Protein AF-A0A7S3P4U4-F1 (afdb_monomer_lite)

Structure (mmCIF, N/CA/C/O backbone):
data_AF-A0A7S3P4U4-F1
#
_entry.id   AF-A0A7S3P4U4-F1
#
loop_
_atom_site.group_PDB
_atom_site.id
_atom_site.type_symbol
_atom_site.label_atom_id
_atom_site.label_alt_id
_atom_site.label_comp_id
_atom_site.label_asym_id
_atom_site.label_entity_id
_atom_site.label_seq_id
_atom_site.pdbx_PDB_ins_code
_atom_site.Cartn_x
_atom_site.Cartn_y
_atom_site.Cartn_z
_atom_site.occupancy
_atom_site.B_iso_or_equiv
_atom_site.auth_seq_id
_atom_site.auth_comp_id
_atom_site.auth_asym_id
_atom_site.auth_atom_id
_atom_site.pdbx_PDB_model_num
ATOM 1 N N . MET A 1 1 ? 52.798 -29.377 -30.767 1.00 37.00 1 MET A N 1
ATOM 2 C CA . MET A 1 1 ? 53.433 -28.798 -29.563 1.00 37.00 1 MET A CA 1
ATOM 3 C C . MET A 1 1 ? 52.307 -28.707 -28.533 1.00 37.00 1 MET A C 1
ATOM 5 O O . MET A 1 1 ? 51.410 -27.923 -28.790 1.00 37.00 1 MET A O 1
ATOM 9 N N . ILE A 1 2 ? 52.102 -29.616 -27.561 1.00 28.80 2 ILE A N 1
ATOM 10 C CA . ILE A 1 2 ? 53.023 -30.347 -26.640 1.00 28.80 2 ILE A CA 1
ATOM 11 C C . ILE A 1 2 ? 53.806 -29.337 -25.775 1.00 28.80 2 ILE A C 1
ATOM 13 O O . ILE A 1 2 ? 54.455 -28.494 -26.388 1.00 28.80 2 ILE A O 1
ATOM 17 N N . TYR A 1 3 ? 53.823 -29.334 -24.426 1.00 31.52 3 TYR A N 1
ATOM 18 C CA . TYR A 1 3 ? 53.293 -30.227 -23.347 1.00 31.52 3 TYR A CA 1
ATOM 19 C C . TYR A 1 3 ? 52.083 -29.592 -22.596 1.00 31.52 3 TYR A C 1
ATOM 21 O O . TYR A 1 3 ? 51.844 -28.408 -22.801 1.00 31.52 3 TYR A O 1
ATOM 29 N N . SER A 1 4 ? 51.259 -30.221 -21.729 1.00 29.53 4 SER A N 1
ATOM 30 C CA . SER A 1 4 ? 51.033 -31.626 -21.286 1.00 29.53 4 SER A CA 1
ATOM 31 C C . SER A 1 4 ? 51.898 -32.289 -20.175 1.00 29.53 4 SER A C 1
ATOM 33 O O . SER A 1 4 ? 52.724 -33.129 -20.526 1.00 29.53 4 SER A O 1
ATOM 35 N N . SER A 1 5 ? 51.636 -32.005 -18.878 1.00 35.16 5 SER A N 1
ATOM 36 C CA . SER A 1 5 ? 51.832 -32.907 -17.690 1.00 35.16 5 SER A CA 1
ATOM 37 C C . SER A 1 5 ? 51.444 -32.186 -16.364 1.00 35.16 5 SER A C 1
ATOM 39 O O . SER A 1 5 ? 51.983 -31.108 -16.130 1.00 35.16 5 SER A O 1
ATOM 41 N N . ASP A 1 6 ? 50.425 -32.579 -15.574 1.00 35.75 6 ASP A N 1
ATOM 42 C CA . ASP A 1 6 ? 50.349 -33.687 -14.566 1.00 35.75 6 ASP A CA 1
ATOM 43 C C . ASP A 1 6 ? 50.975 -33.327 -13.182 1.00 35.75 6 ASP A C 1
ATOM 45 O O . ASP A 1 6 ? 51.984 -32.632 -13.165 1.00 35.75 6 ASP A O 1
ATOM 49 N N . LEU A 1 7 ? 50.526 -33.752 -11.977 1.00 32.09 7 LEU A N 1
ATOM 50 C CA . LEU A 1 7 ? 49.359 -34.518 -11.457 1.00 32.09 7 LEU A CA 1
ATOM 51 C C . LEU A 1 7 ? 49.338 -34.463 -9.887 1.00 32.09 7 LEU A C 1
ATOM 53 O O . LEU A 1 7 ? 50.387 -34.214 -9.304 1.00 32.09 7 LEU A O 1
ATOM 57 N N . LEU A 1 8 ? 48.213 -34.852 -9.234 1.00 29.05 8 LEU A N 1
ATOM 58 C CA . LEU A 1 8 ? 48.058 -35.325 -7.813 1.00 29.05 8 LEU A CA 1
ATOM 59 C C . LEU A 1 8 ? 48.324 -34.304 -6.658 1.00 29.05 8 LEU A C 1
ATOM 61 O O . LEU A 1 8 ? 49.326 -33.611 -6.674 1.00 29.05 8 LEU A O 1
ATOM 65 N N . SER A 1 9 ? 47.531 -34.164 -5.577 1.00 29.50 9 SER A N 1
ATOM 66 C CA . SER A 1 9 ? 46.801 -35.161 -4.759 1.00 29.50 9 SER A CA 1
ATOM 67 C C . SER A 1 9 ? 45.757 -34.549 -3.773 1.00 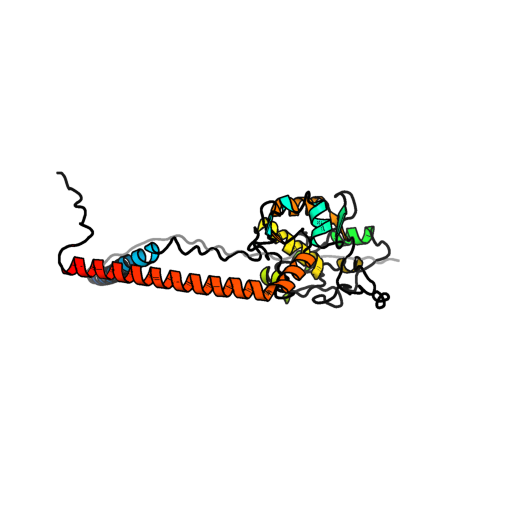29.50 9 SER A C 1
ATOM 69 O O . SER A 1 9 ? 45.855 -33.395 -3.367 1.00 29.50 9 SER A O 1
ATOM 71 N N . SER A 1 10 ? 44.782 -35.367 -3.346 1.00 29.12 10 SER A N 1
ATOM 72 C CA . SER A 1 10 ? 43.762 -35.146 -2.277 1.00 29.12 10 SER A CA 1
ATOM 73 C C . SER A 1 10 ? 44.174 -35.864 -0.955 1.00 29.12 10 SER A C 1
ATOM 75 O O . SER A 1 10 ? 45.229 -36.503 -0.990 1.00 29.12 10 SER A O 1
ATOM 77 N N . PRO A 1 11 ? 43.390 -35.938 0.166 1.00 42.03 11 PRO A N 1
ATOM 78 C CA . PRO A 1 11 ? 42.117 -35.301 0.595 1.00 42.03 11 PRO A CA 1
ATOM 79 C C . PRO A 1 11 ? 42.214 -34.713 2.068 1.00 42.03 11 PRO A C 1
ATOM 81 O O . PRO A 1 11 ? 43.335 -34.507 2.530 1.00 42.03 11 PRO A O 1
ATOM 84 N N . PRO A 1 12 ? 41.126 -34.408 2.835 1.00 45.97 12 PRO A N 1
ATOM 85 C CA . PRO A 1 12 ? 41.201 -33.678 4.123 1.00 45.97 12 PRO A CA 1
ATOM 86 C C . PRO A 1 12 ? 41.113 -34.569 5.391 1.00 45.97 12 PRO A C 1
ATOM 88 O O . PRO A 1 12 ? 40.804 -35.757 5.285 1.00 45.97 12 PRO A O 1
ATOM 91 N N . PRO A 1 13 ? 41.281 -34.002 6.608 1.00 33.59 13 PRO A N 1
ATOM 92 C CA . PRO A 1 13 ? 40.867 -34.619 7.869 1.00 33.59 13 PRO A CA 1
ATOM 93 C C . PRO A 1 13 ? 39.501 -34.107 8.374 1.00 33.59 13 PRO A C 1
ATOM 95 O O . PRO A 1 13 ? 39.093 -32.976 8.118 1.00 33.59 13 PRO A O 1
ATOM 98 N N . SER A 1 14 ? 38.812 -34.957 9.132 1.00 29.06 14 SER A N 1
ATOM 99 C CA . SER A 1 14 ? 37.479 -34.744 9.712 1.00 29.06 14 SER A CA 1
ATOM 100 C C . SER A 1 14 ? 37.507 -34.727 11.252 1.00 29.06 14 SER A C 1
ATOM 102 O O . SER A 1 14 ? 38.535 -35.031 11.856 1.00 29.06 14 SER A O 1
ATOM 104 N N . SER A 1 15 ? 36.326 -34.538 11.865 1.00 29.67 15 SER A N 1
ATOM 105 C CA . SER A 1 15 ? 36.009 -34.794 13.292 1.00 29.67 15 SER A CA 1
ATOM 106 C C . SER A 1 15 ? 36.406 -33.659 14.268 1.00 29.67 15 SER A C 1
ATOM 108 O O . SER A 1 15 ? 37.380 -32.957 14.041 1.00 29.67 15 SER A O 1
ATOM 110 N N . PHE A 1 16 ? 35.679 -33.379 15.362 1.00 30.38 16 PHE A N 1
ATOM 111 C CA . PHE A 1 16 ? 34.801 -34.247 16.165 1.00 30.38 16 PHE A CA 1
ATOM 112 C C . PHE A 1 16 ? 33.510 -33.575 16.682 1.00 30.38 16 PHE A C 1
ATOM 114 O O . PHE A 1 16 ? 33.514 -32.418 17.092 1.00 30.38 16 PHE A O 1
ATOM 121 N N . TYR A 1 17 ? 32.440 -34.374 16.787 1.00 29.44 17 TYR A N 1
ATOM 122 C CA . TYR A 1 17 ? 31.326 -34.153 17.722 1.00 29.44 17 TYR A CA 1
ATOM 123 C C . TYR A 1 17 ? 31.753 -34.505 19.158 1.00 29.44 17 TYR A C 1
ATOM 125 O O . TYR A 1 17 ? 32.491 -35.470 19.355 1.00 29.44 17 TYR A O 1
ATOM 133 N N . ALA A 1 18 ? 31.193 -33.822 20.162 1.00 27.89 18 ALA A N 1
ATOM 134 C CA . ALA A 1 18 ? 31.292 -34.222 21.568 1.00 27.89 18 ALA A CA 1
ATOM 135 C C . ALA A 1 18 ? 29.906 -34.234 22.239 1.00 27.89 18 ALA A C 1
ATOM 137 O O . ALA A 1 18 ? 29.423 -33.222 22.739 1.00 27.89 18 ALA A O 1
ATOM 138 N N . ILE A 1 19 ? 29.273 -35.410 22.258 1.00 26.09 19 ILE A N 1
ATOM 139 C CA . ILE A 1 19 ? 28.131 -35.715 23.130 1.00 26.09 19 ILE A CA 1
ATOM 140 C C . ILE A 1 19 ? 28.701 -36.297 24.426 1.00 26.09 19 ILE A C 1
ATOM 142 O O . ILE A 1 19 ? 29.445 -37.274 24.373 1.00 26.09 19 ILE A O 1
ATOM 146 N N . VAL A 1 20 ? 28.328 -35.746 25.584 1.00 28.75 20 VAL A N 1
ATOM 147 C CA . VAL A 1 20 ? 28.663 -36.334 26.892 1.00 28.75 20 VAL A CA 1
ATOM 148 C C . VAL A 1 20 ? 27.384 -36.787 27.587 1.00 28.75 20 VAL A C 1
ATOM 150 O O . VAL A 1 20 ? 26.663 -35.995 28.186 1.00 28.75 20 VAL A O 1
ATOM 153 N N . ILE A 1 21 ? 27.127 -38.092 27.516 1.00 27.36 21 ILE A N 1
ATOM 154 C CA . ILE A 1 21 ? 26.203 -38.804 28.402 1.00 27.36 21 ILE A CA 1
ATOM 155 C C . ILE A 1 21 ? 27.066 -39.516 29.445 1.00 27.36 21 ILE A C 1
ATOM 157 O O . ILE A 1 21 ? 28.002 -40.224 29.078 1.00 27.36 21 ILE A O 1
ATOM 161 N N . ALA A 1 22 ? 26.749 -39.358 30.731 1.00 26.53 22 ALA A N 1
ATOM 162 C CA . ALA A 1 22 ? 27.439 -40.061 31.809 1.00 26.53 22 ALA A CA 1
ATOM 163 C C . ALA A 1 22 ? 26.445 -40.633 32.831 1.00 26.53 22 ALA A C 1
ATOM 165 O O . ALA A 1 22 ? 25.721 -39.903 33.504 1.00 26.53 22 ALA A O 1
ATOM 166 N N . THR A 1 23 ? 26.455 -41.957 32.958 1.00 27.06 23 THR A N 1
ATOM 167 C CA . THR A 1 23 ? 25.836 -42.759 34.026 1.00 27.06 23 THR A CA 1
ATOM 168 C C . THR A 1 23 ? 26.781 -43.949 34.321 1.00 27.06 23 THR A C 1
ATOM 170 O O . THR A 1 23 ? 27.790 -44.106 33.633 1.00 27.06 23 THR A O 1
ATOM 173 N N . PRO A 1 24 ? 26.567 -44.747 35.379 1.00 40.94 24 PRO A N 1
ATOM 174 C CA . PRO A 1 24 ? 26.961 -44.403 36.743 1.00 40.94 24 PRO A CA 1
ATOM 175 C C . PRO A 1 24 ? 27.929 -45.447 37.346 1.00 40.94 24 PRO A C 1
ATOM 177 O O . PRO A 1 24 ? 28.098 -46.534 36.801 1.00 40.94 24 PRO A O 1
ATOM 180 N N . HIS A 1 25 ? 28.499 -45.189 38.531 1.00 29.12 25 HIS A N 1
ATOM 181 C CA . HIS A 1 25 ? 29.095 -46.269 39.333 1.00 29.12 25 HIS A CA 1
ATOM 182 C C . HIS A 1 25 ? 28.943 -46.069 40.846 1.00 29.12 25 HIS A C 1
ATOM 184 O O . HIS A 1 25 ? 28.922 -44.950 41.354 1.00 29.12 25 HIS A O 1
ATOM 190 N N . THR A 1 26 ? 28.805 -47.183 41.563 1.00 31.45 26 THR A N 1
ATOM 191 C CA . THR A 1 26 ? 28.438 -47.277 42.984 1.00 31.45 26 THR A CA 1
ATOM 192 C C . THR A 1 26 ? 29.603 -47.769 43.856 1.00 31.45 26 THR A C 1
ATOM 194 O O . THR A 1 26 ? 30.329 -48.663 43.433 1.00 31.45 26 THR A O 1
ATOM 197 N N . GLN A 1 27 ? 29.747 -47.252 45.092 1.00 29.97 2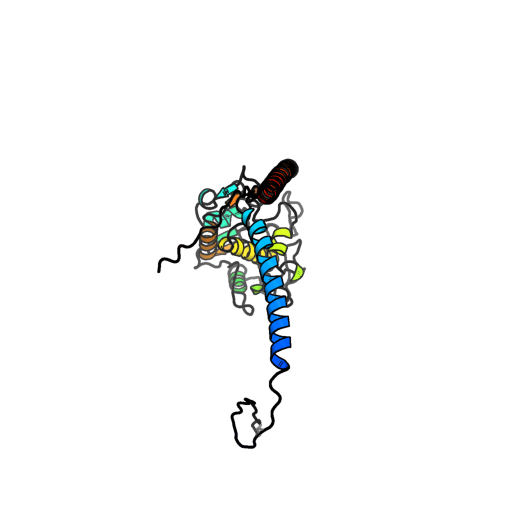7 GLN A N 1
ATOM 198 C CA . GLN A 1 27 ? 29.509 -47.993 46.361 1.00 29.97 27 GLN A CA 1
ATOM 199 C C . GLN A 1 27 ? 30.126 -47.358 47.642 1.00 29.97 27 GLN A C 1
ATOM 201 O O . GLN A 1 27 ? 31.215 -46.806 47.617 1.00 29.97 27 GLN A O 1
ATOM 206 N N . HIS A 1 28 ? 29.402 -47.544 48.765 1.00 31.52 28 HIS A N 1
ATOM 207 C CA . HIS A 1 28 ? 29.801 -47.602 50.199 1.00 31.52 28 HIS A CA 1
ATOM 208 C C . HIS A 1 28 ? 30.758 -46.544 50.815 1.00 31.52 28 HIS A C 1
ATOM 210 O O . HIS A 1 28 ? 31.929 -46.461 50.479 1.00 31.52 28 HIS A O 1
ATOM 216 N N . ASN A 1 29 ? 30.362 -45.817 51.878 1.00 29.83 29 ASN A N 1
ATOM 217 C CA . ASN A 1 29 ? 30.145 -46.383 53.229 1.00 29.83 29 ASN A CA 1
ATOM 218 C C . ASN A 1 29 ? 29.251 -45.522 54.176 1.00 29.83 29 ASN A C 1
ATOM 220 O O . ASN A 1 29 ? 28.928 -44.379 53.876 1.00 29.83 29 ASN A O 1
ATOM 224 N N . LYS A 1 30 ? 28.825 -46.103 55.316 1.00 29.66 30 LYS A N 1
ATOM 225 C CA . LYS A 1 30 ? 27.856 -45.556 56.314 1.00 29.66 30 LYS A CA 1
ATOM 226 C C . LYS A 1 30 ? 28.534 -44.715 57.454 1.00 29.66 30 LYS A C 1
ATOM 228 O O . LYS A 1 30 ? 29.739 -44.505 57.388 1.00 29.66 30 LYS A O 1
ATOM 233 N N . PRO A 1 31 ? 27.853 -44.337 58.568 1.00 44.12 31 PRO A N 1
ATOM 234 C CA . PRO A 1 31 ? 26.918 -43.204 58.712 1.00 44.12 31 PRO A CA 1
ATOM 235 C C . PRO A 1 31 ? 27.264 -42.271 59.913 1.00 44.12 31 PRO A C 1
ATOM 237 O O . PRO A 1 31 ? 28.054 -42.648 60.778 1.00 44.12 31 PRO A O 1
ATOM 240 N N . LYS A 1 32 ? 26.592 -41.114 60.069 1.00 32.56 32 LYS A N 1
ATOM 241 C CA . LYS A 1 32 ? 26.400 -40.444 61.384 1.00 32.56 32 LYS A CA 1
ATOM 242 C C . LYS A 1 32 ? 25.246 -39.426 61.371 1.00 32.56 32 LYS A C 1
ATOM 244 O O . LYS A 1 32 ? 24.940 -38.847 60.336 1.00 32.56 32 LYS A O 1
ATOM 249 N N . LEU A 1 33 ? 24.581 -39.274 62.522 1.00 41.19 33 LEU A N 1
ATOM 250 C CA . LEU A 1 33 ? 23.352 -38.489 62.727 1.00 41.19 33 LEU A CA 1
ATOM 251 C C . LEU A 1 33 ? 23.578 -36.970 62.631 1.00 41.19 33 LEU A C 1
ATOM 253 O O . LEU A 1 33 ? 24.509 -36.465 63.252 1.00 41.19 33 LEU A O 1
ATOM 257 N N . ALA A 1 34 ? 22.639 -36.252 61.997 1.00 34.59 34 ALA A N 1
ATOM 258 C CA . ALA A 1 34 ? 22.404 -34.812 62.205 1.00 34.59 34 ALA A CA 1
ATOM 259 C C . ALA A 1 34 ? 20.982 -34.356 61.776 1.00 34.59 34 ALA A C 1
ATOM 261 O O . ALA A 1 34 ? 20.800 -33.290 61.190 1.00 34.59 34 ALA A O 1
ATOM 262 N N . SER A 1 35 ? 19.944 -35.155 62.043 1.00 50.31 35 SER A N 1
ATOM 263 C CA . SER A 1 35 ? 18.549 -34.777 61.771 1.00 50.31 35 SER A CA 1
ATOM 264 C C . SER A 1 35 ? 17.952 -33.977 62.938 1.00 50.31 35 SER A C 1
ATOM 266 O O . SER A 1 35 ? 17.602 -34.580 63.947 1.00 50.31 35 SER A O 1
ATOM 268 N N . SER A 1 36 ? 17.845 -32.647 62.796 1.00 46.50 36 SER A N 1
ATOM 269 C CA . SER A 1 36 ? 16.870 -31.800 63.530 1.00 46.50 36 SER A CA 1
ATOM 270 C C . SER A 1 36 ? 16.854 -30.327 63.086 1.00 46.50 36 SER A C 1
ATOM 272 O O . SER A 1 36 ? 15.816 -29.683 63.175 1.00 46.50 36 SER A O 1
ATOM 274 N N . LEU A 1 37 ? 17.962 -29.779 62.568 1.00 43.31 37 LEU A N 1
ATOM 275 C CA . LEU A 1 37 ? 18.042 -28.346 62.217 1.00 43.31 37 LEU A CA 1
ATOM 276 C C . LEU A 1 37 ? 17.430 -27.979 60.852 1.00 43.31 37 LEU A C 1
ATOM 278 O O . LEU A 1 37 ? 17.035 -26.838 60.650 1.00 43.31 37 LEU A O 1
ATOM 282 N N . CYS A 1 38 ? 17.285 -28.935 59.930 1.00 41.44 38 CYS A N 1
ATOM 283 C CA . CYS A 1 38 ? 16.792 -28.657 58.574 1.00 41.44 38 CYS A CA 1
ATOM 284 C C . CYS A 1 38 ? 15.263 -28.429 58.497 1.00 41.44 38 CYS A C 1
ATOM 286 O O . CYS A 1 38 ? 14.769 -27.845 57.537 1.00 41.44 38 CYS A O 1
ATOM 288 N N . LEU A 1 39 ? 14.498 -28.862 59.509 1.00 42.28 39 LEU A N 1
ATOM 289 C CA . LEU A 1 39 ? 13.031 -28.757 59.502 1.00 42.28 39 LEU A CA 1
ATOM 290 C C . LEU A 1 39 ? 12.515 -27.364 59.904 1.00 42.28 39 LEU A C 1
ATOM 292 O O . LEU A 1 39 ? 11.457 -26.960 59.429 1.00 42.28 39 LEU A O 1
ATOM 296 N N . LEU A 1 40 ? 13.249 -26.611 60.731 1.00 41.78 40 LEU A N 1
ATOM 297 C CA . LEU A 1 40 ? 12.830 -25.270 61.170 1.00 41.78 40 LEU A CA 1
ATOM 298 C C . LEU A 1 40 ? 12.963 -24.221 60.053 1.00 41.78 40 LEU A C 1
ATOM 300 O O . LEU A 1 40 ? 12.032 -23.450 59.834 1.00 41.78 40 LEU A O 1
ATOM 304 N N . GLU A 1 41 ? 14.062 -24.255 59.294 1.00 45.31 41 GLU A N 1
ATOM 305 C CA . GLU A 1 41 ? 14.278 -23.423 58.096 1.00 45.31 41 GLU A CA 1
ATOM 306 C C . GLU A 1 41 ? 13.166 -23.636 57.049 1.00 45.31 41 GLU A C 1
ATOM 308 O O . GLU A 1 41 ? 12.587 -22.682 56.522 1.00 45.31 41 GLU A O 1
ATOM 313 N N . PHE A 1 42 ? 12.802 -24.901 56.798 1.00 46.06 42 PHE A N 1
ATOM 314 C CA . PHE A 1 42 ? 11.769 -25.260 55.823 1.00 46.06 42 PHE A CA 1
ATOM 315 C C . PHE A 1 42 ? 10.379 -24.745 56.232 1.00 46.06 42 PHE A C 1
ATOM 317 O O . PHE A 1 42 ? 9.641 -24.215 55.401 1.00 46.06 42 PHE A O 1
ATOM 324 N N . TRP A 1 43 ? 10.036 -24.836 57.523 1.00 40.16 43 TRP A N 1
ATOM 325 C CA . TRP A 1 43 ? 8.776 -24.306 58.055 1.00 40.16 43 TRP A CA 1
ATOM 326 C C . TRP A 1 43 ? 8.723 -22.775 58.055 1.00 40.16 43 TRP A C 1
ATOM 328 O O . TRP A 1 43 ? 7.670 -22.215 57.751 1.00 40.16 43 TRP A O 1
ATOM 338 N N . TYR A 1 44 ? 9.832 -22.079 58.327 1.00 40.91 44 TYR A N 1
ATOM 339 C CA . TYR A 1 44 ? 9.858 -20.612 58.291 1.00 40.91 44 TYR A CA 1
ATOM 340 C C . TYR A 1 44 ? 9.714 -20.072 56.856 1.00 40.91 44 TYR A C 1
ATOM 342 O O . TYR A 1 44 ? 8.972 -19.115 56.620 1.00 40.91 44 TYR A O 1
ATOM 350 N N . SER A 1 45 ? 10.342 -20.736 55.876 1.00 45.28 45 SER A N 1
ATOM 351 C CA . SER A 1 45 ? 10.200 -20.407 54.450 1.00 45.28 45 SER A CA 1
ATOM 352 C C . SER A 1 45 ? 8.782 -20.674 53.921 1.00 45.28 45 SER A C 1
ATOM 354 O O . SER A 1 45 ? 8.202 -19.816 53.246 1.00 45.28 45 SER A O 1
ATOM 356 N N . LEU A 1 46 ? 8.176 -21.811 54.296 1.00 43.19 46 LEU A N 1
ATOM 357 C CA . LEU A 1 46 ? 6.785 -22.138 53.961 1.00 43.19 46 LEU A CA 1
ATOM 358 C C . LEU A 1 46 ? 5.781 -21.192 54.633 1.00 43.19 46 LEU A C 1
ATOM 360 O O . LEU A 1 46 ? 4.824 -20.779 53.985 1.00 43.19 46 LEU A O 1
ATOM 364 N N . TYR A 1 47 ? 5.998 -20.793 55.889 1.00 40.47 47 TYR A N 1
ATOM 365 C CA . TYR A 1 47 ? 5.131 -19.833 56.583 1.00 40.47 47 TYR A CA 1
ATOM 366 C C . TYR A 1 47 ? 5.234 -18.419 55.982 1.00 40.47 47 TYR A C 1
ATOM 368 O O . TYR A 1 47 ? 4.221 -17.733 55.842 1.00 40.47 47 TYR A O 1
ATOM 376 N N . SER A 1 48 ? 6.432 -18.004 55.553 1.00 38.19 48 SER A N 1
ATOM 377 C CA . SER A 1 48 ? 6.653 -16.746 54.824 1.00 38.19 48 SER A CA 1
ATOM 378 C C . SER A 1 48 ? 5.951 -16.738 53.456 1.00 38.19 48 SER A C 1
ATOM 380 O O . SER A 1 48 ? 5.210 -15.801 53.139 1.00 38.19 48 SER A O 1
ATOM 382 N N . HIS A 1 49 ? 6.084 -17.820 52.680 1.00 41.12 49 HIS A N 1
ATOM 383 C CA . HIS A 1 49 ? 5.351 -17.988 51.421 1.00 41.12 49 HIS A CA 1
ATOM 384 C C . HIS A 1 49 ? 3.836 -18.041 51.645 1.00 41.12 49 HIS A C 1
ATOM 386 O O . HIS A 1 49 ? 3.098 -17.342 50.957 1.00 41.12 49 HIS A O 1
ATOM 392 N N . TYR A 1 50 ? 3.358 -18.790 52.643 1.00 36.31 50 TYR A N 1
ATOM 393 C CA . TYR A 1 50 ? 1.935 -18.876 52.975 1.00 36.31 50 TYR A CA 1
ATOM 394 C C . TYR A 1 50 ? 1.357 -17.505 53.344 1.00 36.31 50 TYR A C 1
ATOM 396 O O . TYR A 1 50 ? 0.330 -17.105 52.801 1.00 36.31 50 TYR A O 1
ATOM 404 N N . ARG A 1 51 ? 2.046 -16.727 54.189 1.00 35.47 51 ARG A N 1
ATOM 405 C CA . ARG A 1 51 ? 1.606 -15.377 54.575 1.00 35.47 51 ARG A CA 1
ATOM 406 C C . ARG A 1 51 ? 1.570 -14.407 53.388 1.00 35.47 51 ARG A C 1
ATOM 408 O O . ARG A 1 51 ? 0.669 -13.578 53.338 1.00 35.47 51 ARG A O 1
ATOM 415 N N . THR A 1 52 ? 2.496 -14.542 52.438 1.00 35.66 52 THR A N 1
ATOM 416 C CA . THR A 1 52 ? 2.570 -13.712 51.219 1.00 35.66 52 THR A CA 1
ATOM 417 C C . THR A 1 52 ? 1.498 -14.103 50.191 1.00 35.66 52 THR A C 1
ATOM 419 O O . THR A 1 52 ? 0.840 -13.243 49.611 1.00 35.66 52 THR A O 1
ATOM 422 N N . VAL A 1 53 ? 1.243 -15.402 50.011 1.00 38.09 53 VAL A N 1
ATOM 423 C CA . VAL A 1 53 ? 0.191 -15.923 49.118 1.00 38.09 53 VAL A CA 1
ATOM 424 C C . VAL A 1 53 ? -1.213 -15.628 49.664 1.00 38.09 53 VAL A C 1
ATOM 426 O O . VAL A 1 53 ? -2.120 -15.322 48.889 1.00 38.09 53 VAL A O 1
ATOM 429 N N . VAL A 1 54 ? -1.409 -15.673 50.986 1.00 34.59 54 VAL A N 1
ATOM 430 C CA . VAL A 1 54 ? -2.705 -15.379 51.622 1.00 34.59 54 VAL A CA 1
ATOM 431 C C . VAL A 1 54 ? -3.037 -13.881 51.588 1.00 34.59 54 VAL A C 1
ATOM 433 O O . VAL A 1 54 ? -4.195 -13.543 51.351 1.00 34.59 54 VAL A O 1
ATOM 436 N N . THR A 1 55 ? -2.065 -12.969 51.723 1.00 32.97 55 THR A N 1
ATOM 437 C CA . THR A 1 55 ? -2.331 -11.530 51.520 1.00 32.97 55 THR A CA 1
ATOM 438 C C . THR A 1 55 ? -2.505 -11.157 50.045 1.00 32.97 55 THR A C 1
ATOM 440 O O . THR A 1 55 ? -3.349 -10.316 49.742 1.00 32.97 55 THR A O 1
ATOM 443 N N . MET A 1 56 ? -1.807 -11.809 49.105 1.00 33.06 56 MET A N 1
ATOM 444 C CA . MET A 1 56 ? -2.017 -11.565 47.667 1.00 33.06 56 MET A CA 1
ATOM 445 C C . MET A 1 56 ? -3.401 -12.005 47.163 1.00 33.06 56 MET A C 1
ATOM 447 O O . MET A 1 56 ? -3.962 -11.348 46.284 1.00 33.06 56 MET A O 1
ATOM 451 N N . LYS A 1 57 ? -3.991 -13.077 47.714 1.00 32.81 57 LYS A N 1
ATOM 452 C CA . LYS A 1 57 ? -5.303 -13.570 47.254 1.00 32.81 57 LYS A CA 1
ATOM 453 C C . LYS A 1 57 ? -6.497 -12.695 47.650 1.00 32.81 57 LYS A C 1
ATOM 455 O O . LYS A 1 57 ? -7.523 -12.783 46.986 1.00 32.81 57 LYS A O 1
ATOM 460 N N . VAL A 1 58 ? -6.370 -11.829 48.657 1.00 34.16 58 VAL A N 1
ATOM 461 C CA . VAL A 1 58 ? -7.431 -10.860 49.005 1.00 34.16 58 VAL A CA 1
ATOM 462 C C . VAL A 1 58 ? -7.358 -9.606 48.123 1.00 34.16 58 VAL A C 1
ATOM 464 O O . VAL A 1 58 ? -8.392 -9.056 47.757 1.00 34.16 58 VAL A O 1
ATOM 467 N N . SER A 1 59 ? -6.158 -9.193 47.702 1.00 40.00 59 SER A N 1
ATOM 468 C CA . SER A 1 59 ? -5.982 -8.003 46.854 1.00 40.00 59 SER A CA 1
ATOM 469 C C . SER A 1 59 ? -6.267 -8.245 45.367 1.00 40.00 59 SER A C 1
ATOM 471 O O . SER A 1 59 ? -6.711 -7.325 44.684 1.00 40.00 59 SER A O 1
ATOM 473 N N . LEU A 1 60 ? -6.044 -9.458 44.842 1.00 36.56 60 LEU A N 1
ATOM 474 C CA . LEU A 1 60 ? -6.212 -9.714 43.404 1.00 36.56 60 LEU A CA 1
ATOM 475 C C . LEU A 1 60 ? -7.688 -9.849 42.985 1.00 36.56 60 LEU A C 1
ATOM 477 O O . LEU A 1 60 ? -8.075 -9.308 41.953 1.00 36.56 60 LEU A O 1
ATOM 481 N N . PHE A 1 61 ? -8.535 -10.471 43.815 1.00 35.00 61 PHE A N 1
ATOM 482 C CA . PHE A 1 61 ? -9.978 -10.580 43.542 1.00 35.00 61 PHE A CA 1
ATOM 483 C C . PHE A 1 61 ? -10.717 -9.230 43.586 1.00 35.00 61 PHE A C 1
ATOM 485 O O . PHE A 1 61 ? -11.762 -9.090 42.956 1.00 35.00 61 PHE A O 1
ATOM 492 N N . ALA A 1 62 ? -10.169 -8.225 44.278 1.00 37.62 62 ALA A N 1
ATOM 493 C CA . ALA A 1 62 ? -10.706 -6.863 44.276 1.00 37.62 62 ALA A CA 1
ATOM 494 C C . ALA A 1 62 ? -10.353 -6.069 43.000 1.00 37.62 62 ALA A C 1
ATOM 496 O O . ALA A 1 62 ? -11.048 -5.111 42.675 1.00 37.62 62 ALA A O 1
ATOM 497 N N . LEU A 1 63 ? -9.304 -6.470 42.269 1.00 41.81 63 LEU A N 1
ATOM 498 C CA . LEU A 1 63 ? -8.885 -5.835 41.012 1.00 41.81 63 LEU A CA 1
ATOM 499 C C . LEU A 1 63 ? -9.476 -6.524 39.774 1.00 41.81 63 LEU A C 1
ATOM 501 O O . LEU A 1 63 ? -9.792 -5.848 38.800 1.00 41.81 63 LEU A O 1
ATOM 505 N N . THR A 1 64 ? -9.707 -7.840 39.809 1.00 44.88 64 THR A N 1
ATOM 506 C CA . THR A 1 64 ? -10.335 -8.564 38.686 1.00 44.88 64 THR A CA 1
ATOM 507 C C . THR A 1 64 ? -11.860 -8.421 38.631 1.00 44.88 64 THR A C 1
ATOM 509 O O . THR A 1 64 ? -12.460 -8.749 37.615 1.00 44.88 64 THR A O 1
ATOM 512 N N . ALA A 1 65 ? -12.505 -7.917 39.689 1.00 40.38 65 ALA A N 1
ATOM 513 C CA . ALA A 1 65 ? -13.951 -7.661 39.720 1.00 40.38 65 ALA A CA 1
ATOM 514 C C . ALA A 1 65 ? -14.374 -6.325 39.063 1.00 40.38 65 ALA A C 1
ATOM 516 O O . ALA A 1 65 ? -15.563 -6.017 39.023 1.00 40.38 65 ALA A O 1
ATOM 517 N N . LEU A 1 66 ? -13.419 -5.537 38.547 1.00 41.00 66 LEU A N 1
ATOM 518 C CA . LEU A 1 66 ? -13.652 -4.277 37.822 1.00 41.00 66 LEU A CA 1
ATOM 519 C C . LEU A 1 66 ? -13.498 -4.405 36.292 1.00 41.00 66 LEU A C 1
ATOM 521 O O . LEU A 1 66 ? -13.484 -3.402 35.585 1.00 41.00 66 LEU A O 1
ATOM 525 N N . TRP A 1 67 ? -13.438 -5.633 35.769 1.00 48.50 67 TRP A N 1
ATOM 526 C CA . TRP A 1 67 ? -13.480 -5.930 34.335 1.00 48.50 67 TRP A CA 1
ATOM 527 C C . TRP A 1 67 ? -14.615 -6.943 34.110 1.00 48.50 67 TRP A C 1
ATOM 529 O O . TRP A 1 67 ? -14.454 -8.110 34.468 1.00 48.50 67 TRP A O 1
ATOM 539 N N . PRO A 1 68 ? -15.798 -6.510 33.626 1.00 42.44 68 PRO A N 1
ATOM 540 C CA . PRO A 1 68 ? -15.916 -6.041 32.244 1.00 42.44 68 PRO A CA 1
ATOM 541 C C . PRO A 1 68 ? -16.902 -4.865 32.067 1.00 42.44 68 PRO A C 1
ATOM 543 O O . PRO A 1 68 ? -18.117 -5.058 32.052 1.00 42.44 68 PRO A O 1
ATOM 546 N N . ALA A 1 69 ? -16.387 -3.647 31.880 1.00 41.47 69 ALA A N 1
ATOM 547 C CA . ALA A 1 69 ? -17.197 -2.493 31.448 1.00 41.47 69 ALA A CA 1
ATOM 548 C C . ALA A 1 69 ? -16.384 -1.370 30.779 1.00 41.47 69 ALA A C 1
ATOM 550 O O . ALA A 1 69 ? -16.947 -0.577 30.033 1.00 41.47 69 ALA A O 1
ATOM 551 N N . THR A 1 70 ? -15.065 -1.305 30.990 1.00 43.03 70 THR A N 1
ATOM 552 C CA . THR A 1 70 ? -14.174 -0.319 30.349 1.00 43.03 70 THR A CA 1
ATOM 553 C C . THR A 1 70 ? -13.683 -0.748 28.967 1.00 43.03 70 THR A C 1
ATOM 555 O O . THR A 1 70 ? -12.673 -0.245 28.486 1.00 43.03 70 THR A O 1
ATOM 558 N N . SER A 1 71 ? -14.450 -1.591 28.272 1.00 44.69 71 SER A N 1
ATOM 559 C CA . SER A 1 71 ? -14.537 -1.499 26.813 1.00 44.69 71 SER A CA 1
ATOM 560 C C . SER A 1 71 ? -15.346 -0.248 26.460 1.00 44.69 71 SER A C 1
ATOM 562 O O . SER A 1 71 ? -16.422 -0.331 25.873 1.00 44.69 71 SER A O 1
ATOM 564 N N . VAL A 1 72 ? -14.804 0.926 26.812 1.00 43.34 72 VAL A N 1
ATOM 565 C CA . VAL A 1 72 ? -14.973 2.078 25.933 1.00 43.34 72 VAL A CA 1
ATOM 566 C C . VAL A 1 72 ? -14.295 1.616 24.658 1.00 43.34 72 VAL A C 1
ATOM 568 O O . VAL A 1 72 ? -13.071 1.507 24.609 1.00 43.34 72 VAL A O 1
ATOM 571 N N . THR A 1 73 ? -15.099 1.218 23.676 1.00 44.38 73 THR A N 1
ATOM 572 C CA . THR A 1 73 ? -14.631 1.124 22.301 1.00 44.38 73 THR A CA 1
ATOM 573 C C . THR A 1 73 ? -13.918 2.436 22.029 1.00 44.38 73 THR A C 1
ATOM 575 O O . THR A 1 73 ? -14.557 3.489 22.117 1.00 44.38 73 THR A O 1
ATOM 578 N N . MET A 1 74 ? -12.605 2.390 21.770 1.00 45.16 74 MET A N 1
ATOM 579 C CA . MET A 1 74 ? -11.964 3.495 21.066 1.00 45.16 74 MET A CA 1
ATOM 580 C C . MET A 1 74 ? -12.862 3.749 19.862 1.00 45.16 74 MET A C 1
ATOM 582 O O . MET A 1 74 ? -13.136 2.810 19.112 1.00 45.16 74 MET A O 1
ATOM 586 N N . VAL A 1 75 ? -13.445 4.947 19.797 1.00 45.34 75 VAL A N 1
ATOM 587 C CA . VAL A 1 75 ? -14.337 5.313 18.699 1.00 45.34 75 VAL A CA 1
ATOM 588 C C . VAL A 1 75 ? -13.483 5.179 17.457 1.00 45.34 75 VAL A C 1
ATOM 590 O O . VAL A 1 75 ? -12.465 5.862 17.343 1.00 45.34 75 VAL A O 1
ATOM 593 N N . SER A 1 76 ? -13.832 4.204 16.621 1.00 50.78 76 SER A N 1
ATOM 594 C CA . SER A 1 76 ? -12.998 3.841 15.487 1.00 50.78 76 SER A CA 1
ATOM 595 C C . SER A 1 76 ? -12.897 5.054 14.583 1.00 50.78 76 SER A C 1
ATOM 597 O O . SER A 1 76 ? -13.873 5.793 14.420 1.00 50.78 76 SER A O 1
ATOM 599 N N . ALA A 1 77 ? -11.714 5.292 14.035 1.00 57.09 77 ALA A N 1
ATOM 600 C CA . ALA A 1 77 ? -11.494 6.470 13.224 1.00 57.09 77 ALA A CA 1
ATOM 601 C C . ALA A 1 77 ? -12.526 6.536 12.066 1.00 57.09 77 ALA A C 1
ATOM 603 O O . ALA A 1 77 ? -12.903 5.529 11.473 1.00 57.09 77 ALA A O 1
ATOM 604 N N . TYR A 1 78 ? -13.075 7.735 11.855 1.00 63.81 78 TYR A N 1
ATOM 605 C CA . TYR A 1 78 ? -13.970 8.150 10.756 1.00 63.81 78 TYR A CA 1
ATOM 606 C C . TYR A 1 78 ? -15.229 7.307 10.481 1.00 63.81 78 TYR A C 1
ATOM 608 O O . TYR A 1 78 ? -15.620 7.170 9.324 1.00 63.81 78 TYR A O 1
ATOM 616 N N . GLU A 1 79 ? -15.933 6.843 11.527 1.00 62.25 79 GLU A N 1
ATOM 617 C CA . GLU A 1 79 ? -17.204 6.084 11.422 1.00 62.25 79 GLU A CA 1
ATOM 618 C C . GLU A 1 79 ? -18.175 6.587 10.327 1.00 62.25 79 GLU A C 1
ATOM 620 O O . GLU A 1 79 ? -18.774 5.775 9.625 1.00 62.25 79 GLU A O 1
ATOM 625 N N . ASP A 1 80 ? -18.295 7.909 10.140 1.00 75.06 80 ASP A N 1
ATOM 626 C CA . ASP A 1 80 ? -19.189 8.552 9.162 1.00 75.06 80 ASP A CA 1
ATOM 627 C C . ASP A 1 80 ? -18.886 8.187 7.682 1.00 75.06 80 ASP A C 1
ATOM 629 O O . ASP A 1 80 ? -19.778 8.286 6.836 1.00 75.06 80 ASP A O 1
ATOM 633 N N . THR A 1 81 ? -17.658 7.763 7.346 1.00 81.94 81 THR A N 1
ATOM 634 C CA . THR A 1 81 ? -17.260 7.333 5.985 1.00 81.94 81 THR A CA 1
ATOM 635 C C . THR A 1 81 ? -16.783 5.882 5.903 1.00 81.94 81 THR A C 1
ATOM 637 O O . THR A 1 81 ? -16.515 5.393 4.802 1.00 81.94 81 THR A O 1
ATOM 640 N N . CYS A 1 82 ? -16.696 5.168 7.025 1.00 90.06 82 CYS A N 1
ATOM 641 C CA . CYS A 1 82 ? -16.166 3.809 7.073 1.00 90.06 82 CYS A CA 1
ATOM 642 C C . CYS A 1 82 ? -17.181 2.755 6.622 1.00 90.06 82 CYS A C 1
ATOM 644 O O . CYS A 1 82 ? -18.267 2.605 7.178 1.00 90.06 82 CYS A O 1
ATOM 646 N N . THR A 1 83 ? -16.802 1.977 5.610 1.00 92.25 83 THR A N 1
ATOM 647 C CA . THR A 1 83 ? -17.641 0.964 4.964 1.00 92.25 83 THR A CA 1
ATOM 648 C C . THR A 1 83 ? -16.847 -0.331 4.772 1.00 92.25 83 THR A C 1
ATOM 650 O O . THR A 1 83 ? -15.632 -0.308 4.607 1.00 92.25 83 THR A O 1
ATOM 653 N N . GLN A 1 84 ? -17.506 -1.494 4.811 1.00 94.69 84 GLN A N 1
ATOM 654 C CA . GLN A 1 84 ? -16.808 -2.770 4.602 1.00 94.69 84 GLN A CA 1
ATOM 655 C C . GLN A 1 84 ? -16.289 -2.907 3.163 1.00 94.69 84 GLN A C 1
ATOM 657 O O . GLN A 1 84 ? -17.017 -2.567 2.229 1.00 94.69 84 GLN A O 1
ATOM 662 N N . PHE A 1 85 ? -15.100 -3.491 2.969 1.00 97.19 85 PHE A N 1
ATOM 663 C CA . PHE A 1 85 ? -14.482 -3.672 1.641 1.00 97.19 85 PHE A CA 1
ATOM 664 C C . PHE A 1 85 ? -15.437 -4.260 0.592 1.00 97.19 85 PHE A C 1
ATOM 666 O O . PHE A 1 85 ? -15.541 -3.713 -0.499 1.00 97.19 85 PHE A O 1
ATOM 673 N N . LYS A 1 86 ? -16.194 -5.315 0.923 1.00 97.06 86 LYS A N 1
ATOM 674 C CA . LYS A 1 86 ? -17.188 -5.950 0.024 1.00 97.06 86 LYS A CA 1
ATOM 675 C C . LYS A 1 86 ? -18.345 -5.050 -0.443 1.00 97.06 86 LYS A C 1
ATOM 677 O O . LYS A 1 86 ? -19.078 -5.418 -1.355 1.00 97.06 86 LYS A O 1
ATOM 682 N N . ASN A 1 87 ? -18.573 -3.926 0.239 1.00 96.50 87 ASN A N 1
ATOM 683 C CA . ASN A 1 87 ? -19.584 -2.931 -0.122 1.00 96.50 87 ASN A CA 1
ATOM 684 C C . ASN A 1 87 ? -18.964 -1.757 -0.907 1.00 96.50 87 ASN A C 1
ATOM 686 O O . ASN A 1 87 ? -19.701 -0.997 -1.529 1.00 96.50 87 ASN A O 1
ATOM 690 N N . ILE A 1 88 ? -17.634 -1.602 -0.856 1.00 96.00 88 ILE A N 1
ATOM 691 C CA . ILE A 1 88 ? -16.861 -0.598 -1.601 1.00 96.00 88 ILE A CA 1
ATOM 692 C C . ILE A 1 88 ? -16.431 -1.164 -2.955 1.00 96.00 88 ILE A C 1
ATOM 694 O O . ILE A 1 88 ? -16.603 -0.505 -3.978 1.00 96.00 88 ILE A O 1
ATOM 698 N N . TYR A 1 89 ? -15.873 -2.376 -2.958 1.00 97.94 89 TYR A N 1
ATOM 699 C CA . TYR A 1 89 ? -15.300 -3.048 -4.118 1.00 97.94 89 TYR A CA 1
ATOM 700 C C . TYR A 1 89 ? -16.113 -4.286 -4.489 1.00 97.94 89 TYR A C 1
ATOM 702 O O . TYR A 1 89 ? -16.574 -5.037 -3.635 1.00 97.94 89 TYR A O 1
ATOM 710 N N . THR A 1 90 ? -16.262 -4.509 -5.788 1.00 97.62 90 THR A N 1
ATOM 711 C CA . THR A 1 90 ? -17.021 -5.614 -6.383 1.00 97.62 90 THR A CA 1
ATOM 712 C C . THR A 1 90 ? -16.171 -6.862 -6.639 1.00 97.62 90 THR A C 1
ATOM 714 O O . THR A 1 90 ? -16.716 -7.955 -6.803 1.00 97.62 90 THR A O 1
ATOM 717 N N . SER A 1 91 ? -14.843 -6.718 -6.700 1.00 98.50 91 SER A N 1
ATOM 718 C CA . SER A 1 91 ? -13.881 -7.786 -7.000 1.00 98.50 91 SER A CA 1
ATOM 719 C C . SER A 1 91 ? -12.448 -7.382 -6.623 1.00 98.50 91 SER A C 1
ATOM 721 O O . SER A 1 91 ? -12.198 -6.221 -6.307 1.00 98.50 91 SER A O 1
ATOM 723 N N . GLY A 1 92 ? -11.493 -8.316 -6.726 1.00 98.38 92 GLY A N 1
ATOM 724 C CA . GLY A 1 92 ? -10.062 -8.017 -6.606 1.00 98.38 92 GLY A CA 1
ATOM 725 C C . GLY A 1 92 ? -9.558 -7.021 -7.648 1.00 98.38 92 GLY A C 1
ATOM 726 O O . GLY A 1 92 ? -8.849 -6.080 -7.305 1.00 98.38 92 GLY A O 1
ATOM 727 N N . THR A 1 93 ? -9.984 -7.174 -8.906 1.00 98.50 93 THR A N 1
ATOM 728 C CA . THR A 1 93 ? -9.715 -6.204 -9.980 1.00 98.50 93 THR A CA 1
ATOM 729 C C . THR A 1 93 ? -10.168 -4.800 -9.585 1.00 98.50 93 THR A C 1
ATOM 731 O O . THR A 1 93 ? -9.379 -3.864 -9.601 1.00 98.50 93 THR A O 1
ATOM 734 N N . ASP A 1 94 ? -11.416 -4.681 -9.138 1.00 98.25 94 ASP A N 1
ATOM 735 C CA . ASP A 1 94 ? -12.027 -3.413 -8.736 1.00 98.25 94 ASP A CA 1
ATOM 736 C C . ASP A 1 94 ? -11.384 -2.789 -7.479 1.00 98.25 94 ASP A C 1
ATOM 738 O O . ASP A 1 94 ? -11.467 -1.580 -7.290 1.00 98.25 94 ASP A O 1
ATOM 742 N N . LEU A 1 95 ? -10.726 -3.595 -6.634 1.00 98.06 95 LEU A N 1
ATOM 743 C CA . LEU A 1 95 ? -9.896 -3.122 -5.522 1.00 98.06 95 LEU A CA 1
ATOM 744 C C . LEU A 1 95 ? -8.580 -2.529 -6.033 1.00 98.06 95 LEU A C 1
ATOM 746 O O . LEU A 1 95 ? -8.306 -1.354 -5.791 1.00 98.06 95 LEU A O 1
ATOM 750 N N . CYS A 1 96 ? -7.782 -3.316 -6.759 1.00 98.06 96 CYS A N 1
ATOM 751 C CA . CYS A 1 96 ? -6.462 -2.886 -7.228 1.00 98.06 96 CYS A CA 1
ATOM 752 C C . CYS A 1 96 ? -6.530 -1.673 -8.171 1.00 98.06 96 CYS A C 1
ATOM 754 O O . CYS A 1 96 ? -5.689 -0.788 -8.073 1.00 98.06 96 CYS A O 1
ATOM 756 N N . GLU A 1 97 ? -7.537 -1.596 -9.049 1.00 97.69 97 GLU A N 1
ATOM 757 C CA . GLU A 1 97 ? -7.680 -0.505 -10.030 1.00 97.69 97 GLU A CA 1
ATOM 758 C C . GLU A 1 97 ? -8.393 0.752 -9.489 1.00 97.69 97 GLU A C 1
ATOM 760 O O . GLU A 1 97 ? -8.669 1.670 -10.262 1.00 97.69 97 GLU A O 1
ATOM 765 N N . ARG A 1 98 ? -8.734 0.803 -8.189 1.00 96.56 98 ARG A N 1
ATOM 766 C CA . ARG A 1 98 ? -9.356 1.989 -7.563 1.00 96.56 98 ARG A CA 1
ATOM 767 C C . ARG A 1 98 ? -8.772 2.417 -6.226 1.00 96.56 98 ARG A C 1
ATOM 769 O O . ARG A 1 98 ? -8.920 3.588 -5.886 1.00 96.56 98 ARG A O 1
ATOM 776 N N . MET A 1 99 ? -8.157 1.518 -5.454 1.00 96.94 99 MET A N 1
ATOM 777 C CA . MET A 1 99 ? -7.628 1.883 -4.135 1.00 96.94 99 MET A CA 1
ATOM 778 C C . MET A 1 99 ? -6.562 2.977 -4.241 1.00 96.94 99 MET A C 1
ATOM 780 O O . MET A 1 99 ? -6.590 3.948 -3.490 1.00 96.94 99 MET A O 1
ATOM 784 N N . TRP A 1 100 ? -5.681 2.849 -5.227 1.00 95.38 100 TRP A N 1
ATOM 785 C CA . TRP A 1 100 ? -4.560 3.752 -5.482 1.00 95.38 100 TRP A CA 1
ATOM 786 C C . TRP A 1 100 ? -4.784 4.577 -6.757 1.00 95.38 100 TRP A C 1
ATOM 788 O O . TRP A 1 100 ? -3.854 4.865 -7.510 1.00 95.38 100 TRP A O 1
ATOM 798 N N . ASP A 1 101 ? -6.050 4.917 -7.018 1.00 92.94 101 ASP A N 1
ATOM 799 C CA . ASP A 1 101 ? -6.530 5.474 -8.283 1.00 92.94 101 ASP A CA 1
ATOM 800 C C . ASP A 1 101 ? -5.976 4.665 -9.486 1.00 92.94 101 ASP A C 1
ATOM 802 O O . ASP A 1 101 ? -6.023 3.436 -9.490 1.00 92.94 101 ASP A O 1
ATOM 806 N N . ASP A 1 102 ? -5.424 5.329 -10.506 1.00 94.06 102 ASP A N 1
ATOM 807 C CA . ASP A 1 102 ? -4.903 4.696 -11.727 1.00 94.06 102 ASP A CA 1
ATOM 808 C C . ASP A 1 102 ? -3.490 4.073 -11.597 1.00 94.06 102 ASP A C 1
ATOM 810 O O . ASP A 1 102 ? -2.885 3.744 -12.625 1.00 94.06 102 ASP A O 1
ATOM 814 N N . ALA A 1 103 ? -2.943 3.907 -10.384 1.00 97.81 103 ALA A N 1
ATOM 815 C CA . ALA A 1 103 ? -1.594 3.363 -10.167 1.00 97.81 103 ALA A CA 1
ATOM 816 C C . ALA A 1 103 ? -1.404 1.960 -10.765 1.00 97.81 103 ALA A C 1
ATOM 818 O O . ALA A 1 103 ? -0.385 1.683 -11.403 1.00 97.81 103 ALA A O 1
ATOM 819 N N . PHE A 1 104 ? -2.416 1.102 -10.624 1.00 98.50 104 PHE A N 1
ATOM 820 C CA . PHE A 1 104 ? -2.375 -0.287 -11.066 1.00 98.50 104 PHE A CA 1
ATOM 821 C C . PHE A 1 104 ? -3.369 -0.569 -12.200 1.00 98.50 104 PHE A C 1
ATOM 823 O O . PHE A 1 104 ? -4.361 0.136 -12.409 1.00 98.50 104 PHE A O 1
ATOM 830 N N . THR A 1 105 ? -3.093 -1.634 -12.947 1.00 98.56 105 THR A N 1
ATOM 831 C CA . THR A 1 105 ? -4.082 -2.322 -13.783 1.00 98.56 105 THR A CA 1
ATOM 832 C C . THR A 1 105 ? -3.968 -3.822 -13.568 1.00 98.56 105 THR A C 1
ATOM 834 O O . THR A 1 105 ? -2.885 -4.313 -13.256 1.00 98.56 105 THR A O 1
ATOM 837 N N . VAL A 1 106 ? -5.062 -4.570 -13.687 1.00 98.69 106 VAL A N 1
ATOM 838 C CA . VAL A 1 106 ? -5.050 -6.008 -13.393 1.00 98.69 106 VAL A CA 1
ATOM 839 C C . VAL A 1 106 ? -5.000 -6.843 -14.663 1.00 98.69 106 VAL A C 1
ATOM 841 O O . VAL A 1 106 ? -5.843 -6.720 -15.548 1.00 98.69 106 VAL A O 1
ATOM 844 N N . VAL A 1 107 ? -4.023 -7.749 -14.714 1.00 98.69 107 VAL A N 1
ATOM 845 C CA . VAL A 1 107 ? -3.806 -8.682 -15.825 1.00 98.69 107 VAL A CA 1
ATOM 846 C C . VAL A 1 107 ? -4.004 -10.127 -15.371 1.00 98.69 107 VAL A C 1
ATOM 848 O O . VAL A 1 107 ? -3.719 -10.478 -14.224 1.00 98.69 107 VAL A O 1
ATOM 851 N N . ASP A 1 108 ? -4.482 -10.991 -16.270 1.00 98.44 108 ASP A N 1
ATOM 852 C CA . ASP A 1 108 ? -4.560 -12.434 -16.009 1.00 98.44 108 ASP A CA 1
ATOM 853 C C . ASP A 1 108 ? -3.178 -13.002 -15.649 1.00 98.44 108 ASP A C 1
ATOM 855 O O . ASP A 1 108 ? -2.173 -12.615 -16.240 1.00 98.44 108 ASP A O 1
ATOM 859 N N . ASP A 1 109 ? -3.120 -14.003 -14.763 1.00 97.75 109 ASP A N 1
ATOM 860 C CA . ASP A 1 109 ? -1.856 -14.591 -14.273 1.00 97.75 109 ASP A CA 1
ATOM 861 C C . ASP A 1 109 ? -0.957 -15.201 -15.375 1.00 97.75 109 ASP A C 1
ATOM 863 O O . ASP A 1 109 ? 0.213 -15.508 -15.128 1.00 97.75 109 ASP A O 1
ATOM 867 N N . SER A 1 110 ? -1.519 -15.396 -16.576 1.00 97.38 110 SER A N 1
ATOM 868 C CA . SER A 1 110 ? -0.835 -15.857 -17.793 1.00 97.38 110 SER A CA 1
ATOM 869 C C . SER A 1 110 ? -0.074 -14.761 -18.551 1.00 97.38 110 SER A C 1
ATOM 871 O O . SER A 1 110 ? 0.699 -15.082 -19.451 1.00 97.38 110 SER A O 1
ATOM 873 N N . GLN A 1 111 ? -0.323 -13.490 -18.230 1.00 98.19 111 GLN A N 1
ATOM 874 C CA . GLN A 1 111 ? 0.300 -12.324 -18.850 1.00 98.19 111 GLN A CA 1
ATOM 875 C C . GLN A 1 111 ? 1.485 -11.820 -18.004 1.00 98.19 111 GLN A C 1
ATOM 877 O O . GLN A 1 111 ? 1.590 -12.169 -16.821 1.00 98.19 111 GLN A O 1
ATOM 882 N N . PRO A 1 112 ? 2.377 -10.984 -18.569 1.00 98.19 112 PRO A N 1
ATOM 883 C CA . PRO A 1 112 ? 3.412 -10.312 -17.792 1.00 98.19 112 PRO A CA 1
ATOM 884 C C . PRO A 1 112 ? 2.754 -9.337 -16.805 1.00 98.19 112 PRO A C 1
ATOM 886 O O . PRO A 1 112 ? 2.126 -8.357 -17.202 1.00 98.19 112 PRO A O 1
ATOM 889 N N . GLY A 1 113 ? 2.878 -9.631 -15.513 1.00 98.38 113 GLY A N 1
ATOM 890 C CA . GLY A 1 113 ? 2.331 -8.829 -14.424 1.00 98.38 113 GLY A CA 1
ATOM 891 C C . GLY A 1 113 ? 3.101 -9.078 -13.134 1.00 98.38 113 GLY A C 1
ATOM 892 O O . GLY A 1 113 ? 3.546 -10.201 -12.880 1.00 98.38 113 GLY A O 1
ATOM 893 N N . TYR A 1 114 ? 3.268 -8.027 -12.343 1.00 98.62 114 TYR A N 1
ATOM 894 C CA . TYR A 1 114 ? 4.035 -8.004 -11.106 1.00 98.62 114 TYR A CA 1
ATOM 895 C C . TYR A 1 114 ? 3.291 -8.723 -9.978 1.00 98.62 114 TYR A C 1
ATOM 897 O O . TYR A 1 114 ? 2.057 -8.820 -9.958 1.00 98.62 114 TYR A O 1
ATOM 905 N N . THR A 1 115 ? 4.068 -9.208 -9.014 1.00 97.31 115 THR A N 1
ATOM 906 C CA . THR A 1 115 ? 3.592 -9.607 -7.688 1.00 97.31 115 THR A CA 1
ATOM 907 C C . THR A 1 115 ? 4.132 -8.626 -6.653 1.00 97.31 115 THR A C 1
ATOM 909 O O . THR A 1 115 ? 5.292 -8.226 -6.728 1.00 97.31 115 THR A O 1
ATOM 912 N N . MET A 1 116 ? 3.314 -8.267 -5.662 1.00 97.81 116 MET A N 1
ATOM 913 C CA . MET A 1 116 ? 3.743 -7.413 -4.544 1.00 97.81 116 MET A CA 1
ATOM 914 C C . MET A 1 116 ? 4.412 -8.226 -3.419 1.00 97.81 116 MET A C 1
ATOM 916 O O . MET A 1 116 ? 4.670 -7.717 -2.335 1.00 97.81 116 MET A O 1
ATOM 920 N N . TRP A 1 117 ? 4.664 -9.522 -3.641 1.00 97.50 117 TRP A N 1
ATOM 921 C CA . TRP A 1 117 ? 5.401 -10.366 -2.703 1.00 97.50 117 TRP A CA 1
ATOM 922 C C . TRP A 1 117 ? 6.021 -11.597 -3.368 1.00 97.50 117 TRP A C 1
ATOM 924 O O . TRP A 1 117 ? 5.441 -12.187 -4.285 1.00 97.50 117 TRP A O 1
ATOM 934 N N . PHE A 1 118 ? 7.169 -12.029 -2.849 1.00 96.69 118 PHE A N 1
ATOM 935 C CA . PHE A 1 118 ? 7.858 -13.267 -3.211 1.00 96.69 118 PHE A CA 1
ATOM 936 C C . PHE A 1 118 ? 8.738 -13.756 -2.045 1.00 96.69 118 PHE A C 1
ATOM 938 O O . PHE A 1 118 ? 8.917 -13.058 -1.051 1.00 96.69 118 PHE A O 1
ATOM 945 N N . PHE A 1 119 ? 9.250 -14.987 -2.134 1.00 93.94 119 PHE A N 1
ATOM 946 C CA . PHE A 1 119 ? 10.031 -15.621 -1.056 1.00 93.94 119 PHE A CA 1
ATOM 947 C C . PHE A 1 119 ? 11.514 -15.827 -1.390 1.00 93.94 119 PHE A C 1
ATOM 949 O O . PHE A 1 119 ? 12.304 -16.098 -0.488 1.00 93.94 119 PHE A O 1
ATOM 956 N N . ASP A 1 120 ? 11.885 -15.724 -2.666 1.00 93.62 120 ASP A N 1
ATOM 957 C CA . ASP A 1 120 ? 13.247 -15.937 -3.151 1.00 93.62 120 ASP A CA 1
ATOM 958 C C . ASP A 1 120 ? 13.998 -14.598 -3.203 1.00 93.62 120 ASP A C 1
ATOM 960 O O . ASP A 1 120 ? 13.818 -13.815 -4.130 1.00 93.62 120 ASP A O 1
ATOM 964 N N . GLN A 1 121 ? 14.802 -14.312 -2.174 1.00 87.69 121 GLN A N 1
ATOM 965 C CA . GLN A 1 121 ? 15.557 -13.053 -2.073 1.00 87.69 121 GLN A CA 1
ATOM 966 C C . GLN A 1 121 ? 16.677 -12.950 -3.122 1.00 87.69 121 GLN A C 1
ATOM 968 O O . GLN A 1 121 ? 17.145 -11.850 -3.411 1.00 87.69 121 GLN A O 1
ATOM 973 N N . ASP A 1 122 ? 17.114 -14.073 -3.698 1.00 90.50 122 ASP A N 1
ATOM 974 C CA . ASP A 1 122 ? 18.190 -14.110 -4.694 1.00 90.50 122 ASP A CA 1
ATOM 975 C C . ASP A 1 122 ? 17.656 -13.952 -6.133 1.00 90.50 122 ASP A C 1
ATOM 977 O O . ASP A 1 122 ? 18.441 -13.819 -7.073 1.00 90.50 122 ASP A O 1
ATOM 981 N N . ASN A 1 123 ? 16.330 -13.966 -6.324 1.00 94.25 123 ASN A N 1
ATOM 982 C CA . ASN A 1 123 ? 15.685 -13.924 -7.634 1.00 94.25 123 ASN A CA 1
ATOM 983 C C . ASN A 1 123 ? 14.308 -13.235 -7.566 1.00 94.25 123 ASN A C 1
ATOM 985 O O . ASN A 1 123 ? 13.275 -13.888 -7.386 1.00 94.25 123 ASN A O 1
ATOM 989 N N . ASN A 1 124 ? 14.294 -11.912 -7.762 1.00 96.69 124 ASN A N 1
ATOM 990 C CA . ASN A 1 124 ? 13.060 -11.138 -7.872 1.00 96.69 124 ASN A CA 1
ATOM 991 C C . ASN A 1 124 ? 12.279 -11.562 -9.141 1.00 96.69 124 ASN A C 1
ATOM 993 O O . ASN A 1 124 ? 12.748 -11.324 -10.258 1.00 96.69 124 ASN A O 1
ATOM 997 N N . PRO A 1 125 ? 11.075 -12.160 -9.027 1.00 96.94 125 PRO A N 1
ATOM 998 C CA . PRO A 1 125 ? 10.295 -12.574 -10.193 1.00 96.94 125 PRO A CA 1
ATOM 999 C C . PRO A 1 125 ? 9.836 -11.388 -11.053 1.00 96.94 125 PRO A C 1
ATOM 1001 O O . PRO A 1 125 ? 9.535 -11.575 -12.233 1.00 96.94 125 PRO A O 1
ATOM 1004 N N . ASN A 1 126 ? 9.789 -10.182 -10.482 1.00 97.62 126 ASN A N 1
ATOM 1005 C CA . ASN A 1 126 ? 9.393 -8.974 -11.187 1.00 97.62 126 ASN A CA 1
ATOM 1006 C C . ASN A 1 126 ? 10.437 -8.542 -12.233 1.00 97.62 126 ASN A C 1
ATOM 1008 O O . ASN A 1 126 ? 10.043 -8.020 -13.271 1.00 97.62 126 ASN A O 1
ATOM 1012 N N . ASP A 1 127 ? 11.726 -8.862 -12.058 1.00 96.25 127 ASP A N 1
ATOM 1013 C CA . ASP A 1 127 ? 12.775 -8.547 -13.045 1.00 96.25 127 ASP A CA 1
ATOM 1014 C C . ASP A 1 127 ? 12.517 -9.219 -14.407 1.00 96.25 127 ASP A C 1
ATOM 1016 O O . ASP A 1 127 ? 12.850 -8.678 -15.462 1.00 96.25 127 ASP A O 1
ATOM 1020 N N . GLU A 1 128 ? 11.918 -10.414 -14.407 1.00 95.94 128 GLU A N 1
ATOM 1021 C CA . GLU A 1 128 ? 11.522 -11.107 -15.639 1.00 95.94 128 GLU A CA 1
ATOM 1022 C C . GLU A 1 128 ? 10.286 -10.472 -16.282 1.00 95.94 128 GLU A C 1
ATOM 1024 O O . GLU A 1 128 ? 10.203 -10.391 -17.507 1.00 95.94 128 GLU A O 1
ATOM 1029 N N . VAL A 1 129 ? 9.354 -9.967 -15.472 1.00 97.62 129 VAL A N 1
ATOM 1030 C CA . VAL A 1 129 ? 8.200 -9.203 -15.961 1.00 97.62 129 VAL A CA 1
ATOM 1031 C C . VAL A 1 129 ? 8.677 -7.905 -16.617 1.00 97.62 129 VAL A C 1
ATOM 1033 O O . VAL A 1 129 ? 8.253 -7.603 -17.734 1.00 97.62 129 VAL A O 1
ATOM 1036 N N . THR A 1 130 ? 9.625 -7.196 -15.994 1.00 97.44 130 THR A N 1
ATOM 1037 C CA . THR A 1 130 ? 10.257 -5.997 -16.561 1.00 97.44 130 THR A CA 1
ATOM 1038 C C . THR A 1 130 ? 10.865 -6.278 -17.928 1.00 97.44 130 THR A C 1
ATOM 1040 O O . THR A 1 130 ? 10.545 -5.578 -18.884 1.00 97.44 130 THR A O 1
ATOM 1043 N N . ARG A 1 131 ? 11.674 -7.340 -18.064 1.00 96.31 131 ARG A N 1
ATOM 1044 C CA . ARG A 1 131 ? 12.308 -7.715 -19.345 1.00 96.31 131 ARG A CA 1
ATOM 1045 C C . ARG A 1 131 ? 11.310 -8.011 -20.468 1.00 96.31 131 ARG A C 1
ATOM 1047 O O . ARG A 1 131 ? 11.656 -7.866 -21.638 1.00 96.31 131 ARG A O 1
ATOM 1054 N N . GLN A 1 132 ? 10.094 -8.446 -20.135 1.00 96.94 132 GLN A N 1
ATOM 1055 C CA . GLN A 1 132 ? 9.040 -8.726 -21.115 1.00 96.94 132 GLN A CA 1
ATOM 1056 C C . GLN A 1 132 ? 8.248 -7.474 -21.515 1.00 96.94 132 GLN A C 1
ATOM 1058 O O . GLN A 1 132 ? 7.788 -7.394 -22.654 1.00 96.94 132 GLN A O 1
ATOM 1063 N N . LEU A 1 133 ? 8.087 -6.512 -20.602 1.00 97.31 133 LEU A N 1
ATOM 1064 C CA . LEU A 1 133 ? 7.345 -5.268 -20.836 1.00 97.31 133 LEU A CA 1
ATOM 1065 C C . LEU A 1 133 ? 8.216 -4.150 -21.428 1.00 97.31 133 LEU A C 1
ATOM 1067 O O . LEU A 1 133 ? 7.735 -3.394 -22.269 1.00 97.31 133 LEU A O 1
ATOM 1071 N N . PHE A 1 134 ? 9.488 -4.089 -21.029 1.00 96.31 134 PHE A N 1
ATOM 1072 C CA . PHE A 1 134 ? 10.478 -3.088 -21.430 1.00 96.31 134 PHE A CA 1
ATOM 1073 C C . PHE A 1 134 ? 11.746 -3.782 -21.966 1.00 96.31 134 PHE A C 1
ATOM 1075 O O . PHE A 1 134 ? 12.790 -3.771 -21.311 1.00 96.31 134 PHE A O 1
ATOM 1082 N N . PRO A 1 135 ? 11.691 -4.441 -23.139 1.00 94.69 135 PRO A N 1
ATOM 1083 C CA . PRO A 1 135 ? 12.821 -5.199 -23.691 1.00 94.69 135 PRO A CA 1
ATOM 1084 C C . PRO A 1 135 ? 14.064 -4.344 -24.010 1.00 94.69 135 PRO A C 1
ATOM 1086 O O . PRO A 1 135 ? 15.143 -4.888 -24.246 1.00 94.69 135 PRO A O 1
ATOM 1089 N N . GLU A 1 136 ? 13.928 -3.018 -24.044 1.00 94.12 136 GLU A N 1
ATOM 1090 C CA . GLU A 1 136 ? 15.014 -2.043 -24.152 1.00 94.12 136 GLU A CA 1
ATOM 1091 C C . GLU A 1 136 ? 15.742 -1.751 -22.826 1.00 94.12 136 GLU A C 1
ATOM 1093 O O . GLU A 1 136 ? 16.868 -1.251 -22.858 1.00 94.12 136 GLU A O 1
ATOM 1098 N N . VAL A 1 137 ? 15.141 -2.074 -21.675 1.00 91.44 137 VAL A N 1
ATOM 1099 C CA . VAL A 1 137 ? 15.727 -1.863 -20.342 1.00 91.44 137 VAL A CA 1
ATOM 1100 C C . VAL A 1 137 ? 16.592 -3.070 -19.973 1.00 91.44 137 VAL A C 1
ATOM 1102 O O . VAL A 1 137 ? 16.099 -4.147 -19.643 1.00 91.44 137 VAL A O 1
ATOM 1105 N N . THR A 1 138 ? 17.915 -2.900 -20.042 1.00 84.00 138 THR A N 1
ATOM 1106 C CA . TH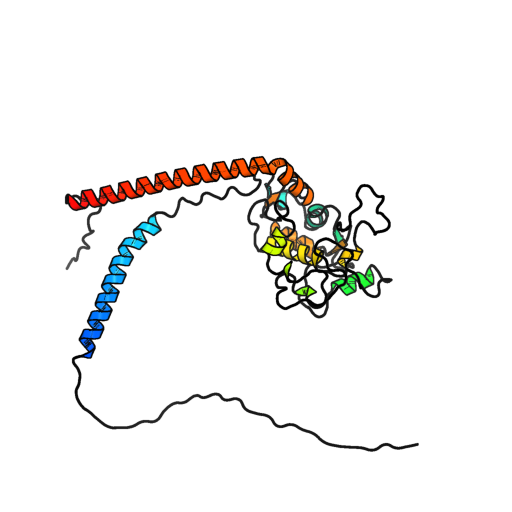R A 1 138 ? 18.888 -3.966 -19.727 1.00 84.00 138 THR A CA 1
ATOM 1107 C C . THR A 1 138 ? 19.192 -4.104 -18.237 1.00 84.00 138 THR A C 1
ATOM 1109 O O . THR A 1 138 ? 19.575 -5.183 -17.787 1.00 84.00 138 THR A O 1
ATOM 1112 N N . SER A 1 139 ? 19.055 -3.008 -17.499 1.00 88.06 139 SER A N 1
ATOM 1113 C CA . SER A 1 139 ? 19.296 -2.864 -16.064 1.00 88.06 139 SER A CA 1
ATOM 1114 C C . SER A 1 139 ? 18.486 -1.666 -15.567 1.00 88.06 139 SER A C 1
ATOM 1116 O O . SER A 1 139 ? 18.254 -0.723 -16.326 1.00 88.06 139 SER A O 1
ATOM 1118 N N . VAL A 1 140 ? 18.043 -1.709 -14.311 1.00 92.25 140 VAL A N 1
ATOM 1119 C CA . VAL A 1 140 ? 17.441 -0.553 -13.638 1.00 92.25 140 VAL A CA 1
ATOM 1120 C C . VAL A 1 140 ? 18.472 -0.025 -12.654 1.00 92.25 140 VAL A C 1
ATOM 1122 O O . VAL A 1 140 ? 18.656 -0.580 -11.575 1.00 92.25 140 VAL A O 1
ATOM 1125 N N . ASP A 1 141 ? 19.185 1.012 -13.085 1.00 92.62 141 ASP A N 1
ATOM 1126 C CA . ASP A 1 141 ? 20.329 1.594 -12.375 1.00 92.62 141 ASP A CA 1
ATOM 1127 C C . ASP A 1 141 ? 19.960 2.911 -11.652 1.00 92.62 141 ASP A C 1
ATOM 1129 O O . ASP A 1 141 ? 20.837 3.653 -11.217 1.00 92.62 141 ASP A O 1
ATOM 1133 N N . GLU A 1 142 ? 18.662 3.213 -11.533 1.00 92.69 142 GLU A N 1
ATOM 1134 C CA . GLU A 1 142 ? 18.102 4.413 -10.898 1.00 92.69 142 GLU A CA 1
ATOM 1135 C C . GLU A 1 142 ? 16.738 4.082 -10.268 1.00 92.69 142 GLU A C 1
ATOM 1137 O O . GLU A 1 142 ? 15.951 3.321 -10.831 1.00 92.69 142 GLU A O 1
ATOM 1142 N N . CYS A 1 143 ? 16.438 4.674 -9.115 1.00 95.69 143 CYS A N 1
ATOM 1143 C CA . CYS A 1 143 ? 15.117 4.620 -8.493 1.00 95.69 143 CYS A CA 1
ATOM 1144 C C . CYS A 1 143 ? 14.305 5.862 -8.897 1.00 95.69 143 CYS A C 1
ATOM 1146 O O . CYS A 1 143 ? 14.467 6.936 -8.325 1.00 95.69 143 CYS A O 1
ATOM 1148 N N . HIS A 1 144 ? 13.424 5.735 -9.896 1.00 90.94 144 HIS A N 1
ATOM 1149 C CA . HIS A 1 144 ? 12.727 6.902 -10.469 1.00 90.94 144 HIS A CA 1
ATOM 1150 C C . HIS A 1 144 ? 11.587 7.480 -9.601 1.00 90.94 144 HIS A C 1
ATOM 1152 O O . HIS A 1 144 ? 11.111 8.585 -9.876 1.00 90.94 144 HIS A O 1
ATOM 1158 N N . LEU A 1 145 ? 11.120 6.744 -8.586 1.00 93.69 145 LEU A N 1
ATOM 1159 C CA . LEU A 1 145 ? 10.205 7.267 -7.564 1.00 93.69 145 LEU A CA 1
ATOM 1160 C C . LEU A 1 145 ? 10.971 8.142 -6.559 1.00 93.69 145 LEU A C 1
ATOM 1162 O O . LEU A 1 145 ? 12.195 8.120 -6.504 1.00 93.69 145 LEU A O 1
ATOM 1166 N N . GLN A 1 146 ? 10.259 8.965 -5.790 1.00 87.69 146 GLN A N 1
ATOM 1167 C CA . GLN A 1 146 ? 10.853 9.968 -4.895 1.00 87.69 146 GLN A CA 1
ATOM 1168 C C . GLN A 1 146 ? 10.231 9.912 -3.485 1.00 87.69 146 GLN A C 1
ATOM 1170 O O . GLN A 1 146 ? 9.418 9.038 -3.195 1.00 87.69 146 GLN A O 1
ATOM 1175 N N . TYR A 1 147 ? 10.629 10.829 -2.595 1.00 88.88 147 TYR A N 1
ATOM 1176 C CA . TYR A 1 147 ? 10.393 10.825 -1.137 1.00 88.88 147 TYR A CA 1
ATOM 1177 C C . TYR A 1 147 ? 11.359 9.941 -0.335 1.00 88.88 147 TYR A C 1
ATOM 1179 O O . TYR A 1 147 ? 12.403 10.450 0.061 1.00 88.88 147 TYR A O 1
ATOM 1187 N N . PHE A 1 148 ? 11.031 8.671 -0.071 1.00 91.06 148 PHE A N 1
ATOM 1188 C CA . PHE A 1 148 ? 11.858 7.761 0.748 1.00 91.06 148 PHE A CA 1
ATOM 1189 C C . PHE A 1 148 ? 12.720 6.790 -0.074 1.00 91.06 148 PHE A C 1
ATOM 1191 O O . PHE A 1 148 ? 13.389 5.916 0.478 1.00 91.06 148 PHE A O 1
ATOM 1198 N N . HIS A 1 149 ? 12.725 6.981 -1.391 1.00 96.31 149 HIS A N 1
ATOM 1199 C CA . HIS A 1 149 ? 13.543 6.247 -2.340 1.00 96.31 149 HIS A CA 1
ATOM 1200 C C . HIS A 1 149 ? 14.982 6.783 -2.354 1.00 96.31 149 HIS A C 1
ATOM 1202 O O . HIS A 1 149 ? 15.214 7.995 -2.326 1.00 96.31 149 HIS A O 1
ATOM 1208 N N . LYS A 1 150 ? 15.949 5.868 -2.441 1.00 97.19 150 LYS A N 1
ATOM 1209 C CA . LYS A 1 150 ? 17.365 6.147 -2.727 1.00 97.19 150 LYS A CA 1
ATOM 1210 C C . LYS A 1 150 ? 17.528 6.645 -4.170 1.00 97.19 150 LYS A C 1
ATOM 1212 O O . LYS A 1 150 ? 16.586 6.616 -4.947 1.00 97.19 150 LYS A O 1
ATOM 1217 N N . GLU A 1 151 ? 18.731 7.064 -4.564 1.00 95.12 151 GLU A N 1
ATOM 1218 C CA . GLU A 1 151 ? 19.013 7.417 -5.971 1.00 95.12 151 GLU A CA 1
ATOM 1219 C C . GLU A 1 151 ? 19.169 6.173 -6.869 1.00 95.12 151 GLU A C 1
ATOM 1221 O O . GLU A 1 151 ? 18.756 6.176 -8.027 1.00 95.12 151 GLU A O 1
ATOM 1226 N N . VAL A 1 152 ? 19.764 5.100 -6.337 1.00 96.75 152 VAL A N 1
ATOM 1227 C CA . VAL A 1 152 ? 20.158 3.888 -7.074 1.00 96.75 152 VAL A CA 1
ATOM 1228 C C . VAL A 1 152 ? 19.798 2.648 -6.243 1.00 96.75 152 VAL A C 1
ATOM 1230 O O . VAL A 1 152 ? 20.004 2.676 -5.023 1.00 96.75 152 VAL A O 1
ATOM 1233 N N . PRO A 1 153 ? 19.306 1.552 -6.857 1.00 97.56 153 PRO A N 1
ATOM 1234 C CA . PRO A 1 153 ? 19.073 0.293 -6.155 1.00 97.56 153 PRO A CA 1
ATOM 1235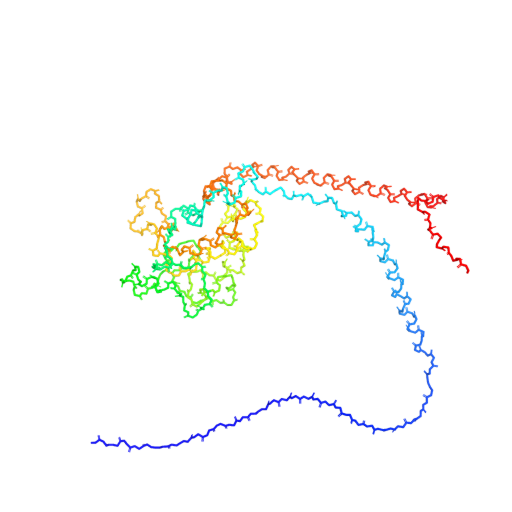 C C . PRO A 1 153 ? 20.344 -0.253 -5.487 1.00 97.56 153 PRO A C 1
ATOM 1237 O O . PRO A 1 153 ? 21.433 -0.232 -6.064 1.00 97.56 153 PRO A O 1
ATOM 1240 N N . SER A 1 154 ? 20.221 -0.753 -4.257 1.00 97.31 154 SER A N 1
ATOM 1241 C CA . SER A 1 154 ? 21.347 -1.365 -3.538 1.00 97.31 154 SER A CA 1
ATOM 1242 C C . SER A 1 154 ? 20.894 -2.437 -2.545 1.00 97.31 154 SER A C 1
ATOM 1244 O O . SER A 1 154 ? 19.730 -2.424 -2.134 1.00 97.31 154 SER A O 1
ATOM 1246 N N . PRO A 1 155 ? 21.800 -3.330 -2.101 1.00 97.38 155 PRO A N 1
ATOM 1247 C CA . PRO A 1 155 ? 21.531 -4.226 -0.983 1.00 97.38 155 PRO A CA 1
ATOM 1248 C C . PRO A 1 155 ? 21.291 -3.461 0.325 1.00 97.38 155 PRO A C 1
ATOM 1250 O O . PRO A 1 155 ? 21.934 -2.439 0.574 1.00 97.38 155 PRO A O 1
ATOM 1253 N N . GLU A 1 156 ? 20.428 -4.020 1.168 1.00 97.00 156 GLU A N 1
ATOM 1254 C CA . GLU A 1 156 ? 20.021 -3.518 2.481 1.00 97.00 156 GLU A CA 1
ATOM 1255 C C . GLU A 1 156 ? 20.505 -4.415 3.631 1.00 97.00 156 GLU A C 1
ATOM 1257 O O . GLU A 1 156 ? 20.874 -5.582 3.453 1.00 97.00 156 GLU A O 1
ATOM 1262 N N . ASP A 1 157 ? 20.512 -3.863 4.845 1.00 94.38 157 ASP A N 1
ATOM 1263 C CA . ASP A 1 157 ? 20.993 -4.557 6.041 1.00 94.38 157 ASP A CA 1
ATOM 1264 C C . ASP A 1 157 ? 19.943 -5.486 6.695 1.00 94.38 157 ASP A C 1
ATOM 1266 O O . ASP A 1 157 ? 18.789 -5.598 6.276 1.00 94.38 157 ASP A O 1
ATOM 1270 N N . ASP A 1 158 ? 20.347 -6.191 7.757 1.00 90.50 158 ASP A N 1
ATOM 1271 C CA . ASP A 1 158 ? 19.479 -7.109 8.514 1.00 90.50 158 ASP A CA 1
ATOM 1272 C C . ASP A 1 158 ? 18.305 -6.415 9.248 1.00 90.50 158 ASP A C 1
ATOM 1274 O O . ASP A 1 158 ? 17.481 -7.100 9.861 1.00 90.50 158 ASP A O 1
ATOM 1278 N N . ASN A 1 159 ? 18.193 -5.078 9.213 1.00 90.38 159 ASN A N 1
ATOM 1279 C CA . ASN A 1 159 ? 17.049 -4.359 9.780 1.00 90.38 159 ASN A CA 1
ATOM 1280 C C . ASN A 1 159 ? 15.850 -4.281 8.822 1.00 90.38 159 ASN A C 1
ATOM 1282 O O . ASN A 1 159 ? 14.753 -3.952 9.278 1.00 90.38 159 ASN A O 1
ATOM 1286 N N . MET A 1 160 ? 16.016 -4.634 7.541 1.00 93.75 160 MET A N 1
ATOM 1287 C CA . MET A 1 160 ? 14.909 -4.757 6.592 1.00 93.75 160 MET A CA 1
ATOM 1288 C C . MET A 1 160 ? 14.089 -6.013 6.919 1.00 93.75 160 MET A C 1
ATOM 1290 O O . MET A 1 160 ? 14.422 -7.123 6.501 1.00 93.75 160 MET A O 1
ATOM 1294 N N . ARG A 1 161 ? 13.022 -5.838 7.706 1.00 90.94 161 ARG A N 1
ATOM 1295 C CA . ARG A 1 161 ? 12.186 -6.947 8.194 1.00 90.94 161 ARG A CA 1
ATOM 1296 C C . ARG A 1 161 ? 10.932 -7.153 7.370 1.00 90.94 161 ARG A C 1
ATOM 1298 O O . ARG A 1 161 ? 10.689 -8.278 6.952 1.00 90.94 161 ARG A O 1
ATOM 1305 N N . GLU A 1 162 ? 10.155 -6.097 7.144 1.00 94.88 162 GLU A N 1
ATOM 1306 C CA . GLU A 1 162 ? 8.868 -6.233 6.456 1.00 94.88 162 GLU A CA 1
ATOM 1307 C C . GLU A 1 162 ? 9.085 -6.418 4.953 1.00 94.88 162 GLU A C 1
ATOM 1309 O O . GLU A 1 162 ? 8.608 -7.385 4.378 1.00 94.88 162 GLU A O 1
ATOM 1314 N N . CYS A 1 163 ? 9.912 -5.578 4.324 1.00 97.12 163 CYS A N 1
ATOM 1315 C CA . CYS A 1 163 ? 10.188 -5.653 2.884 1.00 97.12 163 CYS A CA 1
ATOM 1316 C C . CYS A 1 163 ? 11.389 -6.544 2.529 1.00 97.12 163 CYS A C 1
ATOM 1318 O O . CYS A 1 163 ? 12.054 -6.337 1.515 1.00 97.12 163 CYS A O 1
ATOM 1320 N N . HIS A 1 164 ? 11.654 -7.573 3.343 1.00 95.75 164 HIS A N 1
ATOM 1321 C CA . HIS A 1 164 ? 12.796 -8.474 3.170 1.00 95.75 164 HIS A CA 1
ATOM 1322 C C . HIS A 1 164 ? 12.941 -9.155 1.786 1.00 95.75 164 HIS A C 1
ATOM 1324 O O . HIS A 1 164 ? 14.062 -9.571 1.492 1.00 95.75 164 HIS A O 1
ATOM 1330 N N . PRO A 1 165 ? 11.904 -9.342 0.930 1.00 97.25 165 PRO A N 1
ATOM 1331 C CA . PRO A 1 165 ? 12.102 -9.929 -0.400 1.00 97.25 165 PRO A CA 1
ATOM 1332 C C . PRO A 1 165 ? 13.065 -9.124 -1.283 1.00 97.25 165 PRO A C 1
ATOM 1334 O O . PRO A 1 165 ? 13.846 -9.717 -2.018 1.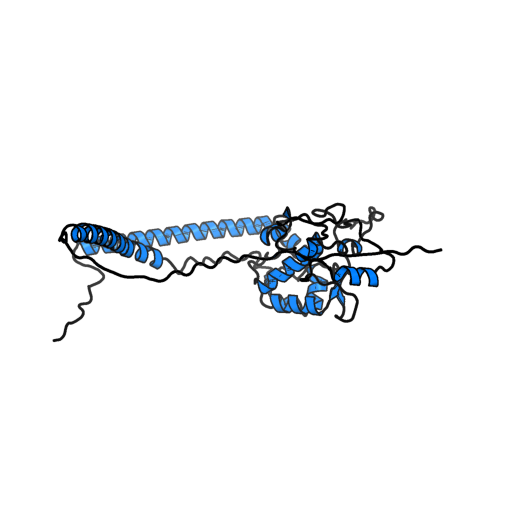00 97.25 165 PRO A O 1
ATOM 1337 N N . TRP A 1 166 ? 13.084 -7.794 -1.145 1.00 97.69 166 TRP A N 1
ATOM 1338 C CA . TRP A 1 166 ? 13.938 -6.898 -1.935 1.00 97.69 166 TRP A CA 1
ATOM 1339 C C . TRP A 1 166 ? 15.333 -6.672 -1.344 1.00 97.69 166 TRP A C 1
ATOM 1341 O O . TRP A 1 166 ? 16.136 -5.962 -1.937 1.00 97.69 166 TRP A O 1
ATOM 1351 N N . LYS A 1 167 ? 15.668 -7.286 -0.204 1.00 96.19 167 LYS A N 1
ATOM 1352 C CA . LYS A 1 167 ? 16.879 -6.970 0.571 1.00 96.19 167 LYS A CA 1
ATOM 1353 C C . LYS A 1 167 ? 18.187 -6.996 -0.225 1.00 96.19 167 LYS A C 1
ATOM 1355 O O . LYS A 1 167 ? 19.080 -6.207 0.058 1.00 96.19 167 LYS A O 1
ATOM 1360 N N . ASN A 1 168 ? 18.325 -7.878 -1.210 1.00 95.88 168 ASN A N 1
ATOM 1361 C CA . ASN A 1 168 ? 19.540 -7.949 -2.023 1.00 95.88 168 ASN A CA 1
ATOM 1362 C C . ASN A 1 168 ? 19.657 -6.812 -3.059 1.00 95.88 168 ASN A C 1
ATOM 1364 O O . ASN A 1 168 ? 20.765 -6.542 -3.519 1.00 95.88 168 ASN A O 1
ATOM 1368 N N . ASN A 1 169 ? 18.553 -6.155 -3.429 1.00 96.69 169 ASN A N 1
ATOM 1369 C CA . ASN A 1 169 ? 18.516 -5.032 -4.365 1.00 96.69 169 ASN A CA 1
ATOM 1370 C C . ASN A 1 169 ? 17.202 -4.233 -4.210 1.00 96.69 169 ASN A C 1
ATOM 1372 O O . ASN A 1 169 ? 16.199 -4.567 -4.842 1.00 96.69 169 ASN A O 1
ATOM 1376 N N . ALA A 1 170 ? 17.204 -3.196 -3.369 1.00 97.50 170 ALA A N 1
ATOM 1377 C CA . ALA A 1 170 ? 16.024 -2.386 -3.054 1.00 97.50 170 ALA A CA 1
ATOM 1378 C C . ALA A 1 170 ? 16.225 -0.898 -3.365 1.00 97.50 170 ALA A C 1
ATOM 1380 O O . ALA A 1 170 ? 17.349 -0.395 -3.278 1.00 97.50 170 ALA A O 1
ATOM 1381 N N . CYS A 1 171 ? 15.126 -0.185 -3.626 1.00 98.12 171 CYS A N 1
ATOM 1382 C CA . CYS A 1 171 ? 15.087 1.281 -3.699 1.00 98.12 171 CYS A CA 1
ATOM 1383 C C . CYS A 1 171 ? 14.822 1.991 -2.363 1.00 98.12 171 CYS A C 1
ATOM 1385 O O . CYS A 1 171 ? 15.167 3.162 -2.238 1.00 98.12 171 CYS A O 1
ATOM 1387 N N . CYS A 1 172 ? 14.298 1.300 -1.354 1.00 97.50 172 CYS A N 1
ATOM 1388 C CA . CYS A 1 172 ? 14.056 1.847 -0.018 1.00 97.50 172 CYS A CA 1
ATOM 1389 C C . CYS A 1 172 ? 15.269 1.658 0.912 1.00 97.50 172 CYS A C 1
ATOM 1391 O O . CYS A 1 172 ? 16.067 0.738 0.716 1.00 97.50 172 CYS A O 1
ATOM 1393 N N . ASP A 1 173 ? 15.369 2.481 1.959 1.00 96.38 173 ASP A N 1
ATOM 1394 C CA . ASP A 1 173 ? 16.247 2.239 3.113 1.00 96.38 173 ASP A CA 1
ATOM 1395 C C . ASP A 1 173 ? 15.579 1.299 4.135 1.00 96.38 173 ASP A C 1
ATOM 1397 O O . ASP A 1 173 ? 14.405 1.466 4.489 1.00 96.38 173 ASP A O 1
ATOM 1401 N N . SER A 1 174 ? 16.344 0.379 4.732 1.00 95.81 174 SER A N 1
ATOM 1402 C CA . SER A 1 174 ? 15.857 -0.550 5.766 1.00 95.81 174 SER A CA 1
ATOM 1403 C C . SER A 1 174 ? 15.220 0.147 6.976 1.00 95.81 174 SER A C 1
ATOM 1405 O O . SER A 1 174 ? 14.343 -0.410 7.641 1.00 95.81 174 SER A O 1
ATOM 1407 N N . SER A 1 175 ? 15.622 1.393 7.248 1.00 92.75 175 SER A N 1
ATOM 1408 C CA . SER A 1 175 ? 15.109 2.206 8.354 1.00 92.75 175 SER A CA 1
ATOM 1409 C C . SER A 1 175 ? 13.656 2.673 8.167 1.00 92.75 175 SER A C 1
ATOM 1411 O O . SER A 1 175 ? 12.959 2.883 9.173 1.00 92.75 175 SER A O 1
ATOM 1413 N N . THR A 1 176 ? 13.203 2.775 6.912 1.00 92.19 176 THR A N 1
ATOM 1414 C CA . THR A 1 176 ? 11.827 3.102 6.504 1.00 92.19 176 THR A CA 1
ATOM 1415 C C . THR A 1 176 ? 10.912 1.886 6.681 1.00 92.19 176 THR A C 1
ATOM 1417 O O . THR A 1 176 ? 9.792 2.009 7.161 1.00 92.19 176 THR A O 1
ATOM 1420 N N . VAL A 1 177 ? 11.429 0.679 6.418 1.00 95.75 177 VAL A N 1
ATOM 1421 C CA . VAL A 1 177 ? 10.656 -0.581 6.330 1.00 95.75 177 VAL A CA 1
ATOM 1422 C C . VAL A 1 177 ? 10.955 -1.594 7.454 1.00 95.75 177 VAL A C 1
ATOM 1424 O O . VAL A 1 177 ? 10.843 -2.816 7.301 1.00 95.75 177 VAL A O 1
ATOM 1427 N N . LYS A 1 178 ? 11.363 -1.082 8.620 1.00 94.56 178 LYS A N 1
ATOM 1428 C CA . LYS A 1 178 ? 11.806 -1.859 9.800 1.00 94.56 178 LYS A CA 1
ATOM 1429 C C . LYS A 1 178 ? 10.687 -2.544 10.606 1.00 94.56 178 LYS A C 1
ATOM 1431 O O . LYS A 1 178 ? 10.988 -3.405 11.445 1.00 94.56 178 LYS A O 1
ATOM 1436 N N . SER A 1 179 ? 9.442 -2.101 10.424 1.00 96.06 179 SER A N 1
ATOM 1437 C CA . SER A 1 179 ? 8.226 -2.593 11.090 1.00 96.06 179 SER A CA 1
ATOM 1438 C C . SER A 1 179 ? 6.972 -2.074 10.382 1.00 96.06 179 SER A C 1
ATOM 1440 O O . SER A 1 179 ? 7.020 -0.991 9.803 1.00 96.06 179 SER A O 1
ATOM 1442 N N . VAL A 1 180 ? 5.850 -2.794 10.501 1.00 96.75 180 VAL A N 1
ATOM 1443 C CA . VAL A 1 180 ? 4.525 -2.397 9.973 1.00 96.75 180 VAL A CA 1
ATOM 1444 C C . VAL A 1 180 ? 4.185 -0.936 10.307 1.00 96.75 180 VAL A C 1
ATOM 1446 O O . VAL A 1 180 ? 3.962 -0.141 9.397 1.00 96.75 180 VAL A O 1
ATOM 1449 N N . ASP A 1 181 ? 4.273 -0.553 11.586 1.00 95.25 181 ASP A N 1
ATOM 1450 C CA . ASP A 1 181 ? 4.006 0.813 12.069 1.00 95.25 181 ASP A CA 1
ATOM 1451 C C . ASP A 1 181 ? 4.863 1.876 11.357 1.00 95.25 181 ASP A C 1
ATOM 1453 O O . ASP A 1 181 ? 4.388 2.963 11.047 1.00 95.25 181 ASP A O 1
ATOM 1457 N N . ALA A 1 182 ? 6.128 1.560 11.050 1.00 94.94 182 ALA A N 1
ATOM 1458 C CA . ALA A 1 182 ? 7.050 2.513 10.432 1.00 94.94 182 ALA A CA 1
ATOM 1459 C C . ALA A 1 182 ? 6.692 2.810 8.970 1.00 94.94 182 ALA A C 1
ATOM 1461 O O . ALA A 1 182 ? 7.003 3.895 8.491 1.00 94.94 182 ALA A O 1
ATOM 1462 N N . ILE A 1 183 ? 6.034 1.859 8.300 1.00 96.06 183 ILE A N 1
ATOM 1463 C CA . ILE A 1 183 ? 5.519 1.999 6.937 1.00 96.06 183 ILE A CA 1
ATOM 1464 C C . ILE A 1 183 ? 4.165 2.726 6.978 1.00 96.06 183 ILE A C 1
ATOM 1466 O O . ILE A 1 183 ? 3.973 3.700 6.257 1.00 96.06 183 ILE A O 1
ATOM 1470 N N . ASN A 1 184 ? 3.258 2.310 7.872 1.00 95.62 184 ASN A N 1
ATOM 1471 C CA . ASN A 1 184 ? 1.919 2.900 8.025 1.00 95.62 184 ASN A CA 1
ATOM 1472 C C . ASN A 1 184 ? 1.967 4.395 8.404 1.00 95.62 184 ASN A C 1
ATOM 1474 O O . ASN A 1 184 ? 1.144 5.192 7.963 1.00 95.62 184 ASN A O 1
ATOM 1478 N N . GLU A 1 185 ? 2.943 4.788 9.226 1.00 93.25 185 GLU A N 1
ATOM 1479 C CA . GLU A 1 185 ? 3.116 6.164 9.705 1.00 93.25 185 GLU A CA 1
ATOM 1480 C C . GLU A 1 185 ? 4.120 6.987 8.871 1.00 93.25 185 GLU A C 1
ATOM 1482 O O . GLU A 1 185 ? 4.304 8.173 9.153 1.00 93.25 185 GLU A O 1
ATOM 1487 N N . ALA A 1 186 ? 4.762 6.406 7.844 1.00 91.94 186 ALA A N 1
ATOM 1488 C CA . ALA A 1 186 ? 5.888 7.017 7.117 1.00 91.94 186 ALA A CA 1
ATOM 1489 C C . ALA A 1 186 ? 5.580 8.421 6.565 1.00 91.94 186 ALA A C 1
ATOM 1491 O O . ALA A 1 186 ? 6.405 9.332 6.645 1.00 91.94 186 ALA A O 1
ATOM 1492 N N . TYR A 1 187 ? 4.369 8.598 6.037 1.00 91.12 187 TYR A N 1
ATOM 1493 C CA . TYR A 1 187 ? 3.893 9.838 5.421 1.00 91.12 187 TYR A CA 1
ATOM 1494 C C . TYR A 1 187 ? 3.146 10.772 6.394 1.00 91.12 187 TYR A C 1
ATOM 1496 O O . TYR A 1 187 ? 2.663 11.829 5.988 1.00 91.12 187 TYR A O 1
ATOM 1504 N N . GLY A 1 188 ? 3.107 10.425 7.685 1.00 89.38 188 GLY A N 1
ATOM 1505 C CA . GLY A 1 188 ? 2.523 11.227 8.759 1.00 89.38 188 GLY A CA 1
ATOM 1506 C C . GLY A 1 188 ? 1.021 11.023 8.984 1.00 89.38 188 GLY A C 1
ATOM 1507 O O . GLY A 1 188 ? 0.376 10.144 8.408 1.00 89.38 188 GLY A O 1
ATOM 1508 N N . ASP A 1 189 ? 0.467 11.833 9.885 1.00 84.75 189 ASP A N 1
ATOM 1509 C CA . ASP A 1 189 ? -0.963 11.899 10.203 1.00 84.75 189 ASP A CA 1
ATOM 1510 C C . ASP A 1 189 ? -1.839 11.912 8.939 1.00 84.75 189 ASP A C 1
ATOM 1512 O O . ASP A 1 189 ? -1.605 12.693 8.019 1.00 84.75 189 ASP A O 1
ATOM 1516 N N . GLY A 1 190 ? -2.867 11.065 8.898 1.00 82.94 190 GLY A N 1
ATOM 1517 C CA . GLY A 1 190 ? -3.807 11.011 7.777 1.00 82.94 190 GLY A CA 1
ATOM 1518 C C . GLY A 1 190 ? -3.337 10.172 6.590 1.00 82.94 190 GLY A C 1
ATOM 1519 O O . GLY A 1 190 ? -4.126 9.948 5.668 1.00 82.94 190 GLY A O 1
ATOM 1520 N N . TYR A 1 191 ? -2.113 9.636 6.617 1.00 89.31 191 TYR A N 1
ATOM 1521 C CA . TYR A 1 191 ? -1.571 8.731 5.598 1.00 89.31 191 TYR A CA 1
ATOM 1522 C C . TYR A 1 191 ? -1.457 7.264 6.038 1.00 89.31 191 TYR A C 1
ATOM 1524 O O . TYR A 1 191 ? -0.809 6.490 5.345 1.00 89.31 191 TYR A O 1
ATOM 1532 N N . GLN A 1 192 ? -2.147 6.865 7.108 1.00 92.31 192 GLN A N 1
ATOM 1533 C CA . GLN A 1 192 ? -2.287 5.467 7.536 1.00 92.31 192 GLN A CA 1
ATOM 1534 C C . GLN A 1 192 ? -3.299 4.694 6.664 1.00 92.31 192 GLN A C 1
ATOM 1536 O O . GLN A 1 192 ? -4.261 5.279 6.164 1.00 92.31 192 GLN A O 1
ATOM 1541 N N . TRP A 1 193 ? -3.180 3.372 6.521 1.00 92.19 193 TRP A N 1
ATOM 1542 C CA . TRP A 1 193 ? -4.212 2.553 5.859 1.00 92.19 193 TRP A CA 1
ATOM 1543 C C . TRP A 1 193 ? -5.392 2.204 6.775 1.00 92.19 193 TRP A C 1
ATOM 1545 O O . TRP A 1 193 ? -6.528 2.111 6.306 1.00 92.19 193 TRP A O 1
ATOM 1555 N N . ASP A 1 194 ? -5.165 2.077 8.082 1.00 91.25 194 ASP A N 1
ATOM 1556 C CA . ASP A 1 194 ? -6.150 1.677 9.096 1.00 91.25 194 ASP A CA 1
ATOM 1557 C C . ASP A 1 194 ? -6.966 2.862 9.656 1.00 91.25 194 ASP A C 1
ATOM 1559 O O . ASP A 1 194 ? -7.452 2.853 10.785 1.00 91.25 194 ASP A O 1
ATOM 1563 N N . ARG A 1 195 ? -7.222 3.874 8.817 1.00 87.75 195 ARG A N 1
ATOM 1564 C CA . ARG A 1 195 ? -8.083 5.039 9.116 1.00 87.75 195 ARG A CA 1
ATOM 1565 C C . ARG A 1 195 ? -9.520 4.692 9.520 1.00 87.75 195 ARG A C 1
ATOM 1567 O O . ARG A 1 195 ? -10.228 5.578 9.974 1.00 87.75 195 ARG A O 1
ATOM 1574 N N . CYS A 1 196 ? -9.971 3.450 9.347 1.00 88.38 196 CYS A N 1
ATOM 1575 C CA . CYS A 1 196 ? -11.260 2.971 9.864 1.00 88.38 196 CYS A CA 1
ATOM 1576 C C . CYS A 1 196 ? -11.139 2.176 11.174 1.00 88.38 196 CYS A C 1
ATOM 1578 O O . CYS A 1 196 ? -12.082 1.499 11.595 1.00 88.38 196 CYS A O 1
ATOM 1580 N N . GLY A 1 197 ? -9.983 2.285 11.829 1.00 86.56 197 GLY A N 1
ATOM 1581 C CA . GLY A 1 197 ? -9.526 1.455 12.932 1.00 86.56 197 GLY A CA 1
ATOM 1582 C C . GLY A 1 197 ? -8.838 0.168 12.470 1.00 86.56 197 GLY A C 1
ATOM 1583 O O . GLY A 1 197 ? -8.764 -0.102 11.267 1.00 86.56 197 GLY A O 1
ATOM 1584 N N . PRO A 1 198 ? -8.370 -0.648 13.434 1.00 89.75 198 PRO A N 1
ATOM 1585 C CA . PRO A 1 198 ? -7.534 -1.810 13.166 1.00 89.75 198 PRO A CA 1
ATOM 1586 C C . PRO A 1 198 ? -8.182 -2.791 12.188 1.00 89.75 198 PRO A C 1
ATOM 1588 O O . PRO A 1 198 ? -9.241 -3.364 12.461 1.00 89.75 198 PRO A O 1
ATOM 1591 N N . ILE A 1 199 ? -7.506 -3.010 11.064 1.00 93.56 199 ILE A N 1
ATOM 1592 C CA . ILE A 1 199 ? -7.857 -4.028 10.073 1.00 93.56 199 ILE A CA 1
ATOM 1593 C C . ILE A 1 199 ? -7.297 -5.397 10.484 1.00 93.56 199 ILE A C 1
ATOM 1595 O O . ILE A 1 199 ? -6.375 -5.509 11.293 1.00 93.56 199 ILE A O 1
ATOM 1599 N N . SER A 1 200 ? -7.858 -6.479 9.947 1.00 97.44 200 SER A N 1
ATOM 1600 C CA . SER A 1 200 ? -7.358 -7.823 10.223 1.00 97.44 200 SER A CA 1
ATOM 1601 C C . SER A 1 200 ? -5.918 -8.006 9.725 1.00 97.44 200 SER A C 1
ATOM 1603 O O . SER A 1 200 ? -5.564 -7.565 8.635 1.00 97.44 200 SER A O 1
ATOM 1605 N N . GLN A 1 201 ? -5.096 -8.769 10.459 1.00 97.69 201 GLN A N 1
ATOM 1606 C CA . GLN A 1 201 ? -3.729 -9.121 10.028 1.00 97.69 201 GLN A CA 1
ATOM 1607 C C . GLN A 1 201 ? -3.697 -9.825 8.651 1.00 97.69 201 GLN A C 1
ATOM 1609 O O . GLN A 1 201 ? -2.673 -9.842 7.969 1.00 97.69 201 GLN A O 1
ATOM 1614 N N . ALA A 1 202 ? -4.801 -10.457 8.237 1.00 98.19 202 ALA A N 1
ATOM 1615 C CA . ALA A 1 202 ? -4.912 -11.034 6.901 1.00 98.19 202 ALA A CA 1
ATOM 1616 C C . ALA A 1 202 ? -4.962 -9.939 5.824 1.00 98.19 202 ALA A C 1
ATOM 1618 O O . ALA A 1 202 ? -4.272 -10.066 4.818 1.00 98.19 202 ALA A O 1
ATOM 1619 N N . CYS A 1 203 ? -5.737 -8.878 6.058 1.00 98.56 203 CYS A N 1
ATOM 1620 C CA . CYS A 1 203 ? -5.848 -7.708 5.191 1.00 98.56 203 CYS A CA 1
ATOM 1621 C C . CYS A 1 203 ? -4.588 -6.827 5.226 1.00 98.56 203 CYS A C 1
ATOM 1623 O O . CYS A 1 203 ? -4.044 -6.484 4.180 1.00 98.56 203 CYS A O 1
ATOM 1625 N N . GLU A 1 204 ? -4.080 -6.522 6.422 1.00 98.25 204 GLU A N 1
ATOM 1626 C CA . GLU A 1 204 ? -2.924 -5.641 6.648 1.00 98.25 204 GLU A CA 1
ATOM 1627 C C . GLU A 1 204 ? -1.666 -6.089 5.904 1.00 98.25 204 GLU A C 1
ATOM 1629 O O . GLU A 1 204 ? -0.957 -5.269 5.326 1.00 98.25 204 GLU A O 1
ATOM 1634 N N . ARG A 1 205 ? -1.424 -7.404 5.831 1.00 98.00 205 ARG A N 1
ATOM 1635 C CA . ARG A 1 205 ? -0.301 -7.953 5.062 1.00 98.00 205 ARG A CA 1
ATOM 1636 C C . ARG A 1 205 ? -0.295 -7.503 3.604 1.00 98.00 205 ARG A C 1
ATOM 1638 O O . ARG A 1 205 ? 0.787 -7.345 3.061 1.00 98.00 205 ARG A O 1
ATOM 1645 N N . PHE A 1 206 ? -1.452 -7.288 2.979 1.00 98.56 206 PHE A N 1
ATOM 1646 C CA . PHE A 1 206 ? -1.503 -6.819 1.595 1.00 98.56 206 PHE A CA 1
ATOM 1647 C C . PHE A 1 206 ? -1.162 -5.332 1.458 1.00 98.56 206 PHE A C 1
ATOM 1649 O O . PHE A 1 206 ? -0.502 -4.975 0.490 1.00 98.56 206 PHE A O 1
ATOM 1656 N N . PHE A 1 207 ? -1.518 -4.494 2.438 1.00 98.25 207 PHE A N 1
ATOM 1657 C CA . PHE A 1 207 ? -1.047 -3.104 2.492 1.00 98.25 207 PHE A CA 1
ATOM 1658 C C . PHE A 1 207 ? 0.469 -3.036 2.695 1.00 98.25 207 PHE A C 1
ATOM 1660 O O . PHE A 1 207 ? 1.144 -2.298 1.990 1.00 98.25 207 PHE A O 1
ATOM 1667 N N . VAL A 1 208 ? 1.027 -3.872 3.579 1.00 98.31 208 VAL A N 1
ATOM 1668 C CA . VAL A 1 208 ? 2.486 -3.983 3.749 1.00 98.31 208 VAL A CA 1
ATOM 1669 C C . VAL A 1 208 ? 3.161 -4.467 2.461 1.00 98.31 208 VAL A C 1
ATOM 1671 O O . VAL A 1 208 ? 4.173 -3.906 2.063 1.00 98.31 208 VAL A O 1
ATOM 1674 N N . MET A 1 209 ? 2.606 -5.473 1.778 1.00 98.56 209 MET A N 1
ATOM 1675 C CA . MET A 1 209 ? 3.128 -5.966 0.494 1.00 98.56 209 MET A CA 1
ATOM 1676 C C . MET A 1 209 ? 3.106 -4.893 -0.601 1.00 98.56 209 MET A C 1
ATOM 1678 O O . MET A 1 209 ? 4.086 -4.748 -1.326 1.00 98.56 209 MET A O 1
ATOM 1682 N N . GLU A 1 210 ? 2.012 -4.139 -0.717 1.00 98.19 210 GLU A N 1
ATOM 1683 C CA . GLU A 1 210 ? 1.884 -3.054 -1.692 1.00 98.19 210 GLU A CA 1
ATOM 1684 C C . GLU A 1 210 ? 2.850 -1.905 -1.386 1.00 98.19 210 GLU A C 1
ATOM 1686 O O . GLU A 1 210 ? 3.604 -1.513 -2.272 1.00 98.19 210 GLU A O 1
ATOM 1691 N N . ALA A 1 211 ? 2.947 -1.469 -0.129 1.00 97.75 211 ALA A N 1
ATOM 1692 C CA . ALA A 1 211 ? 3.920 -0.461 0.281 1.00 97.75 211 ALA A CA 1
ATOM 1693 C C . ALA A 1 211 ? 5.371 -0.934 0.069 1.00 97.75 211 ALA A C 1
ATOM 1695 O O . ALA A 1 211 ? 6.219 -0.158 -0.359 1.00 97.75 211 ALA A O 1
ATOM 1696 N N . CYS A 1 212 ? 5.670 -2.220 0.290 1.00 98.31 212 CYS A N 1
ATOM 1697 C CA . CYS A 1 212 ? 6.977 -2.787 -0.038 1.00 98.31 212 CYS A CA 1
ATOM 1698 C C . CYS A 1 212 ? 7.256 -2.824 -1.547 1.00 98.31 212 CYS A C 1
ATOM 1700 O O . CYS A 1 212 ? 8.395 -2.583 -1.944 1.00 98.31 212 CYS A O 1
ATOM 1702 N N . LEU A 1 213 ? 6.252 -3.100 -2.390 1.00 98.44 213 LEU A N 1
ATOM 1703 C CA . LEU A 1 213 ? 6.398 -2.940 -3.838 1.00 98.44 213 LEU A CA 1
ATOM 1704 C C . LEU A 1 213 ? 6.696 -1.472 -4.161 1.00 98.44 213 LEU A C 1
ATOM 1706 O O . LEU A 1 213 ? 7.669 -1.204 -4.850 1.00 98.44 213 LEU A O 1
ATOM 1710 N N . TYR A 1 214 ? 5.888 -0.538 -3.661 1.00 97.94 214 TYR A N 1
ATOM 1711 C CA . TYR A 1 214 ? 6.033 0.882 -3.963 1.00 97.94 214 TYR A CA 1
ATOM 1712 C C . TYR A 1 214 ? 7.412 1.422 -3.554 1.00 97.94 214 TYR A C 1
ATOM 1714 O O . TYR A 1 214 ? 8.124 1.916 -4.418 1.00 97.94 214 TYR A O 1
ATOM 1722 N N . GLU A 1 215 ? 7.818 1.261 -2.289 1.00 97.56 215 GLU A N 1
ATOM 1723 C CA . GLU A 1 215 ? 9.069 1.828 -1.757 1.00 97.56 215 GLU A CA 1
ATOM 1724 C C . GLU A 1 215 ? 10.332 1.098 -2.251 1.00 97.56 215 GLU A C 1
ATOM 1726 O O . GLU A 1 215 ? 11.391 1.704 -2.445 1.00 97.56 215 GLU A O 1
ATOM 1731 N N . CYS A 1 216 ? 10.278 -0.234 -2.377 1.00 98.19 216 CYS A N 1
ATOM 1732 C CA . CYS A 1 216 ? 11.490 -1.053 -2.466 1.00 98.19 216 CYS A CA 1
ATOM 1733 C C . CYS A 1 216 ? 11.749 -1.683 -3.837 1.00 98.19 216 CYS A C 1
ATOM 1735 O O . CYS A 1 216 ? 12.906 -2.010 -4.095 1.00 98.19 216 CYS A O 1
ATOM 1737 N N . GLU A 1 217 ? 10.752 -1.855 -4.710 1.00 98.06 217 GLU A N 1
ATOM 1738 C CA . GLU A 1 217 ? 10.921 -2.512 -6.015 1.00 98.06 217 GLU A CA 1
ATOM 1739 C C . GLU A 1 217 ? 11.715 -1.630 -6.994 1.00 98.06 217 GLU A C 1
ATOM 1741 O O . GLU A 1 217 ? 11.190 -0.604 -7.434 1.00 98.06 217 GLU A O 1
ATOM 1746 N N . PRO A 1 218 ? 12.930 -2.035 -7.428 1.00 97.31 218 PRO A N 1
ATOM 1747 C CA . PRO A 1 218 ? 13.705 -1.271 -8.407 1.00 97.31 218 PRO A CA 1
ATOM 1748 C C . PRO A 1 218 ? 12.903 -0.934 -9.664 1.00 97.31 218 PRO A C 1
ATOM 1750 O O . PRO A 1 218 ? 12.946 0.183 -10.171 1.00 97.31 218 PRO A O 1
ATOM 1753 N N . ASN A 1 219 ? 12.105 -1.890 -10.137 1.00 97.44 219 ASN A N 1
ATOM 1754 C CA . ASN A 1 219 ? 11.368 -1.766 -11.384 1.00 97.44 219 ASN A CA 1
ATOM 1755 C C . ASN A 1 219 ? 10.108 -0.872 -11.296 1.00 97.44 219 ASN A C 1
ATOM 1757 O O . ASN A 1 219 ? 9.554 -0.525 -12.340 1.00 97.44 219 ASN A O 1
ATOM 1761 N N . ALA A 1 220 ? 9.632 -0.486 -10.102 1.00 97.31 220 ALA A N 1
ATOM 1762 C CA . ALA A 1 220 ? 8.378 0.267 -9.950 1.00 97.31 220 ALA A CA 1
ATOM 1763 C C . ALA A 1 220 ? 8.448 1.650 -10.618 1.00 97.31 220 ALA A C 1
ATOM 1765 O O . ALA A 1 220 ? 7.498 2.083 -11.272 1.00 97.31 220 ALA A O 1
ATOM 1766 N N . GLY A 1 221 ? 9.612 2.305 -10.550 1.00 95.12 221 GLY A N 1
ATOM 1767 C CA . GLY A 1 221 ? 9.848 3.619 -11.151 1.00 95.12 221 GLY A CA 1
ATOM 1768 C C . GLY A 1 221 ? 9.624 3.693 -12.668 1.00 95.12 221 GLY A C 1
ATOM 1769 O O . GLY A 1 221 ? 9.322 4.771 -13.182 1.00 95.12 221 GLY A O 1
ATOM 1770 N N . LEU A 1 222 ? 9.690 2.565 -13.385 1.00 95.88 222 LEU A N 1
ATOM 1771 C CA . LEU A 1 222 ? 9.404 2.492 -14.826 1.00 95.88 222 LEU A CA 1
ATOM 1772 C C . LEU A 1 222 ? 7.927 2.776 -15.160 1.00 95.88 222 LEU A C 1
ATOM 1774 O O . LEU A 1 222 ? 7.610 3.127 -16.295 1.00 95.88 222 LEU A O 1
ATOM 1778 N N . PHE A 1 223 ? 7.031 2.673 -14.174 1.00 97.00 223 PHE A N 1
ATOM 1779 C CA . PHE A 1 223 ? 5.601 2.973 -14.300 1.00 97.00 223 PHE A CA 1
ATOM 1780 C C . PHE A 1 223 ? 5.222 4.362 -13.769 1.00 97.00 223 PHE A C 1
ATOM 1782 O O . PHE A 1 223 ? 4.038 4.651 -13.597 1.00 97.00 223 PHE A O 1
ATOM 1789 N N . ARG A 1 224 ? 6.189 5.245 -13.492 1.00 95.19 224 ARG A N 1
ATOM 1790 C CA . ARG A 1 224 ? 5.906 6.618 -13.050 1.00 95.19 224 ARG A CA 1
ATOM 1791 C C . ARG A 1 224 ? 5.119 7.383 -14.129 1.00 95.19 224 ARG A C 1
ATOM 1793 O O . ARG A 1 224 ? 5.541 7.464 -15.281 1.00 95.19 224 ARG A O 1
ATOM 1800 N N . LYS A 1 225 ? 3.982 7.980 -13.748 1.00 95.62 225 LYS A N 1
ATOM 1801 C CA . LYS A 1 225 ? 3.016 8.676 -14.630 1.00 95.62 225 LYS A CA 1
ATOM 1802 C C . LYS A 1 225 ? 3.646 9.801 -15.457 1.00 95.62 225 LYS A C 1
ATOM 1804 O O . LYS A 1 225 ? 3.185 10.089 -16.561 1.00 95.62 225 LYS A O 1
ATOM 1809 N N . PHE A 1 226 ? 4.669 10.451 -14.908 1.00 94.25 226 PHE A N 1
ATOM 1810 C CA . PHE A 1 226 ? 5.374 11.566 -15.523 1.00 94.25 226 PHE A CA 1
ATOM 1811 C C . PHE A 1 226 ? 6.877 11.289 -15.564 1.00 94.25 226 PHE A C 1
ATOM 1813 O O . PHE A 1 226 ? 7.461 10.877 -14.565 1.00 94.25 226 PHE A O 1
ATOM 1820 N N . ASN A 1 227 ? 7.512 11.568 -16.701 1.00 89.44 227 ASN A N 1
ATOM 1821 C CA . ASN A 1 227 ? 8.971 11.647 -16.787 1.00 89.44 227 ASN A CA 1
ATOM 1822 C C . ASN A 1 227 ? 9.463 13.073 -16.487 1.00 89.44 227 ASN A C 1
ATOM 1824 O O . ASN A 1 227 ? 8.709 14.040 -16.614 1.00 89.44 227 ASN A O 1
ATOM 1828 N N . ASP A 1 228 ? 10.746 13.228 -16.159 1.00 87.25 228 ASP A N 1
ATOM 1829 C CA . ASP A 1 228 ? 11.319 14.507 -15.701 1.00 87.25 228 ASP A CA 1
ATOM 1830 C C . ASP A 1 228 ? 11.384 15.604 -16.778 1.00 87.25 228 ASP A C 1
ATOM 1832 O O . ASP A 1 228 ? 11.743 16.740 -16.481 1.00 87.25 228 ASP A O 1
ATOM 1836 N N . SER A 1 229 ? 11.004 15.308 -18.026 1.00 91.19 229 SER A N 1
ATOM 1837 C CA . SER A 1 229 ? 10.818 16.323 -19.075 1.00 91.19 229 SER A CA 1
ATOM 1838 C C . SER A 1 229 ? 9.411 16.944 -19.076 1.00 91.19 229 SER A C 1
ATOM 1840 O O . SER A 1 229 ? 9.149 17.849 -19.863 1.00 91.19 229 SER A O 1
ATOM 1842 N N . GLN A 1 230 ? 8.487 16.468 -18.230 1.00 90.50 230 GLN A N 1
ATOM 1843 C CA . GLN A 1 230 ? 7.083 16.907 -18.183 1.00 90.50 230 GLN A CA 1
ATOM 1844 C C . GLN A 1 230 ? 6.786 17.914 -17.056 1.00 90.50 230 GLN A C 1
ATOM 1846 O O . GLN A 1 230 ? 5.629 18.061 -16.666 1.00 90.50 230 GLN A O 1
ATOM 1851 N N . THR A 1 231 ? 7.795 18.636 -16.555 1.00 91.62 231 THR A N 1
ATOM 1852 C CA . THR A 1 231 ? 7.676 19.587 -15.426 1.00 91.62 231 THR A CA 1
ATOM 1853 C C . THR A 1 231 ? 6.632 20.690 -15.619 1.00 91.62 231 THR A C 1
ATOM 1855 O O . THR A 1 231 ? 6.133 21.233 -14.640 1.00 91.62 231 THR A O 1
ATOM 1858 N N . ASP A 1 232 ? 6.291 21.018 -16.868 1.00 94.12 232 ASP A N 1
ATOM 1859 C CA . ASP A 1 232 ? 5.283 22.031 -17.210 1.00 94.12 232 ASP A CA 1
ATOM 1860 C C . ASP A 1 232 ? 3.831 21.505 -17.121 1.00 94.12 232 ASP A C 1
ATOM 1862 O O . ASP A 1 232 ? 2.879 22.265 -17.316 1.00 94.12 232 ASP A O 1
ATOM 1866 N N . HIS A 1 233 ? 3.626 20.208 -16.859 1.00 92.94 233 HIS A N 1
ATOM 1867 C CA . HIS A 1 233 ? 2.290 19.630 -16.707 1.00 92.94 233 HIS A CA 1
ATOM 1868 C C . HIS A 1 233 ? 1.663 20.056 -15.362 1.00 92.94 233 HIS A C 1
ATOM 1870 O O . HIS A 1 233 ? 2.311 19.928 -14.326 1.00 92.94 233 HIS A O 1
ATOM 1876 N N . PRO A 1 234 ? 0.393 20.509 -15.314 1.00 93.62 234 PRO A N 1
ATOM 1877 C CA . PRO A 1 234 ? -0.204 21.057 -14.088 1.00 93.62 234 PRO A CA 1
ATOM 1878 C C . PRO A 1 234 ? -0.374 20.036 -12.950 1.00 93.62 234 PRO A C 1
ATOM 1880 O O . PRO A 1 234 ? -0.480 20.433 -11.795 1.00 93.62 234 PRO A O 1
ATOM 1883 N N . GLU A 1 235 ? -0.395 18.738 -13.266 1.00 92.56 235 GLU A N 1
ATOM 1884 C CA . GLU A 1 235 ? -0.414 17.638 -12.285 1.00 92.56 235 GLU A CA 1
ATOM 1885 C C . GLU A 1 235 ? 0.970 16.991 -12.072 1.00 92.56 235 GLU A C 1
ATOM 1887 O O . GLU A 1 235 ? 1.050 15.923 -11.461 1.00 92.56 235 GLU A O 1
ATOM 1892 N N . PHE A 1 236 ? 2.043 17.564 -12.641 1.00 94.56 236 PHE A N 1
ATOM 1893 C CA . PHE A 1 236 ? 3.379 16.967 -12.601 1.00 94.56 236 PHE A CA 1
ATOM 1894 C C . PHE A 1 236 ? 3.803 16.655 -11.166 1.00 94.56 236 PHE A 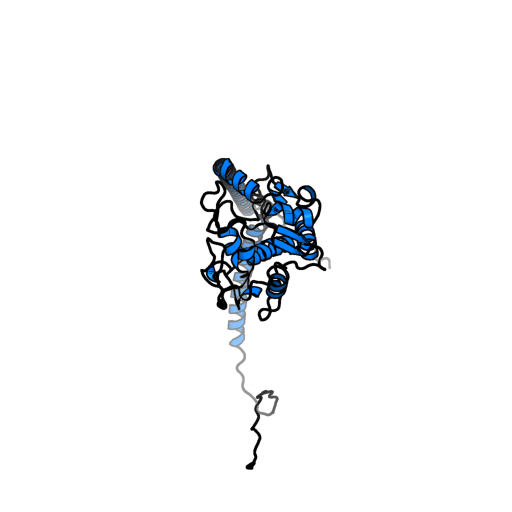C 1
ATOM 1896 O O . PHE A 1 236 ? 3.779 17.512 -10.281 1.00 94.56 236 PHE A O 1
ATOM 1903 N N . ASN A 1 237 ? 4.227 15.416 -10.958 1.00 93.94 237 ASN A N 1
ATOM 1904 C CA . ASN A 1 237 ? 4.799 14.946 -9.712 1.00 93.94 237 ASN A CA 1
ATOM 1905 C C . ASN A 1 237 ? 5.743 13.770 -9.995 1.00 93.94 237 ASN A C 1
ATOM 1907 O O . ASN A 1 237 ? 5.718 13.185 -11.078 1.00 93.94 237 ASN A O 1
ATOM 1911 N N . THR A 1 238 ? 6.571 13.432 -9.013 1.00 93.50 238 THR A N 1
ATOM 1912 C CA . THR A 1 238 ? 7.662 12.460 -9.148 1.00 93.50 238 THR A CA 1
ATOM 1913 C C . THR A 1 238 ? 7.403 11.130 -8.428 1.00 93.50 238 THR A C 1
ATOM 1915 O O . THR A 1 238 ? 8.324 10.332 -8.281 1.00 93.50 238 THR A O 1
ATOM 1918 N N . TRP A 1 239 ? 6.169 10.883 -7.979 1.00 92.81 239 TRP A N 1
ATOM 1919 C CA . TRP A 1 239 ? 5.809 9.756 -7.104 1.00 92.81 239 TRP A CA 1
ATOM 1920 C C . TRP A 1 239 ? 4.658 8.894 -7.635 1.00 92.81 239 TRP A C 1
ATOM 1922 O O . TRP A 1 239 ? 4.532 7.731 -7.273 1.00 92.81 239 TRP A O 1
ATOM 1932 N N . GLN A 1 240 ? 3.792 9.441 -8.489 1.00 95.12 240 GLN A N 1
ATOM 1933 C CA . GLN A 1 240 ? 2.587 8.747 -8.925 1.00 95.12 240 GLN A CA 1
ATOM 1934 C C . GLN A 1 240 ? 2.925 7.636 -9.924 1.00 95.12 240 GLN A C 1
ATOM 1936 O O . GLN A 1 240 ? 3.386 7.913 -11.032 1.00 95.12 240 GLN A O 1
ATOM 1941 N N . LEU A 1 241 ? 2.638 6.387 -9.557 1.00 97.19 241 LEU A N 1
ATOM 1942 C CA . LEU A 1 241 ? 2.588 5.257 -10.487 1.00 97.19 241 LEU A CA 1
ATOM 1943 C C . LEU A 1 241 ? 1.383 5.371 -11.435 1.00 97.19 241 LEU A C 1
ATOM 1945 O O . LEU A 1 241 ? 0.391 6.042 -11.136 1.00 97.19 241 LEU A O 1
ATOM 1949 N N . HIS A 1 242 ? 1.457 4.706 -12.586 1.00 97.56 242 HIS A N 1
ATOM 1950 C CA . HIS A 1 242 ? 0.374 4.635 -13.557 1.00 97.56 242 HIS A CA 1
ATOM 1951 C C . HIS A 1 242 ? 0.365 3.302 -14.309 1.00 97.56 242 HIS A C 1
ATOM 1953 O O . HIS A 1 242 ? 1.318 2.958 -15.007 1.00 97.56 242 HIS A O 1
ATOM 1959 N N . LYS A 1 243 ? -0.757 2.581 -14.213 1.00 98.12 243 LYS A N 1
ATOM 1960 C CA . LYS A 1 243 ? -1.046 1.334 -14.942 1.00 98.12 243 LYS A CA 1
ATOM 1961 C C . LYS A 1 243 ? 0.059 0.274 -14.865 1.00 98.12 243 LYS A C 1
ATOM 1963 O O . LYS A 1 243 ? 0.265 -0.478 -15.817 1.00 98.12 243 LYS A O 1
ATOM 1968 N N . MET A 1 244 ? 0.702 0.150 -13.705 1.00 98.62 244 MET A N 1
ATOM 1969 C CA . MET A 1 244 ? 1.581 -0.980 -13.406 1.00 98.62 244 MET A CA 1
ATOM 1970 C C . MET A 1 244 ? 0.752 -2.282 -13.384 1.00 98.62 244 MET A C 1
ATOM 1972 O O . MET A 1 244 ? -0.241 -2.350 -12.652 1.00 98.62 244 MET A O 1
ATOM 1976 N N . PRO A 1 245 ? 1.084 -3.301 -14.202 1.00 98.62 245 PRO A N 1
ATOM 1977 C CA . PRO A 1 245 ? 0.253 -4.490 -14.346 1.00 98.62 245 PRO A CA 1
ATOM 1978 C C . PRO A 1 245 ? 0.456 -5.436 -13.162 1.00 98.62 245 PRO A C 1
ATOM 1980 O O . PRO A 1 245 ? 1.546 -5.968 -12.975 1.00 98.62 245 PRO A O 1
ATOM 1983 N N . ILE A 1 246 ? -0.592 -5.691 -12.383 1.00 98.75 246 ILE A N 1
ATOM 1984 C CA . ILE A 1 246 ? -0.585 -6.593 -11.225 1.00 98.75 246 ILE A CA 1
ATOM 1985 C C . ILE A 1 246 ? -1.335 -7.881 -11.568 1.00 98.75 246 ILE A C 1
ATOM 1987 O O . ILE A 1 246 ? -2.387 -7.855 -12.215 1.00 98.75 246 ILE A O 1
ATOM 1991 N N . LYS A 1 247 ? -0.812 -9.029 -11.125 1.00 98.69 247 LYS A N 1
ATOM 1992 C CA . LYS A 1 247 ? -1.459 -10.330 -11.350 1.00 98.69 247 LYS A CA 1
ATOM 1993 C C . LYS A 1 247 ? -2.815 -10.430 -10.656 1.00 98.69 247 LYS A C 1
ATOM 1995 O O . LYS A 1 247 ? -2.934 -10.184 -9.453 1.00 98.69 247 LYS A O 1
ATOM 2000 N N . LYS A 1 248 ? -3.831 -10.880 -11.396 1.00 98.62 248 LYS A N 1
ATOM 2001 C CA . LYS A 1 248 ? -5.210 -11.018 -10.911 1.00 98.62 248 LYS A CA 1
ATOM 2002 C C . LYS A 1 248 ? -5.321 -11.851 -9.635 1.00 98.62 248 LYS A C 1
ATOM 2004 O O . LYS A 1 248 ? -6.048 -11.451 -8.727 1.00 98.62 248 LYS A O 1
ATOM 2009 N N . SER A 1 249 ? -4.588 -12.961 -9.533 1.00 98.31 249 SER A N 1
ATOM 2010 C CA . SER A 1 249 ? -4.582 -13.805 -8.328 1.00 98.31 249 SER A CA 1
ATOM 2011 C C . SER A 1 249 ? -4.173 -13.054 -7.056 1.00 98.31 249 SER A C 1
ATOM 2013 O O . SER A 1 249 ? -4.744 -13.314 -5.997 1.00 98.31 249 SER A O 1
ATOM 2015 N N . PHE A 1 250 ? -3.242 -12.098 -7.150 1.00 98.44 250 PHE A N 1
ATOM 2016 C CA . PHE A 1 250 ? -2.828 -11.271 -6.017 1.00 98.44 250 PHE A CA 1
ATOM 2017 C C . PHE A 1 250 ? -3.969 -10.348 -5.567 1.00 98.44 250 PHE A C 1
ATOM 2019 O O . PHE A 1 250 ? -4.346 -10.336 -4.396 1.00 98.44 250 PHE A O 1
ATOM 2026 N N . CYS A 1 251 ? -4.582 -9.638 -6.514 1.00 98.62 251 CYS A N 1
ATOM 2027 C CA . CYS A 1 251 ? -5.692 -8.720 -6.256 1.00 98.62 251 CYS A CA 1
ATOM 2028 C C . CYS A 1 251 ? -6.954 -9.428 -5.729 1.00 98.62 251 CYS A C 1
ATOM 2030 O O . CYS A 1 251 ? -7.612 -8.938 -4.809 1.00 98.62 251 CYS A O 1
ATOM 2032 N N . ASP A 1 252 ? -7.283 -10.611 -6.259 1.00 98.75 252 ASP A N 1
ATOM 2033 C CA . ASP A 1 252 ? -8.380 -11.445 -5.750 1.00 98.75 252 ASP A CA 1
ATOM 2034 C C . ASP A 1 252 ? -8.104 -11.932 -4.314 1.00 98.75 252 ASP A C 1
ATOM 2036 O O . ASP A 1 252 ? -9.023 -11.974 -3.487 1.00 98.75 252 ASP A O 1
ATOM 2040 N N . ALA A 1 253 ? -6.848 -12.264 -3.990 1.00 98.75 253 ALA A N 1
ATOM 2041 C CA . ALA A 1 253 ? -6.444 -12.650 -2.641 1.00 98.75 253 ALA A CA 1
ATOM 2042 C C . ALA A 1 253 ? -6.521 -11.471 -1.654 1.00 98.75 253 ALA A C 1
ATOM 2044 O O . ALA A 1 253 ? -7.059 -11.652 -0.560 1.00 98.75 253 ALA A O 1
ATOM 2045 N N . TRP A 1 254 ? -6.087 -10.270 -2.057 1.00 98.62 254 TRP A N 1
ATOM 2046 C CA . TRP A 1 254 ? -6.207 -9.041 -1.261 1.00 98.62 254 TRP A CA 1
ATOM 2047 C C . TRP A 1 254 ? -7.671 -8.756 -0.906 1.00 98.62 254 TRP A C 1
ATOM 2049 O O . TRP A 1 254 ? -8.034 -8.679 0.270 1.00 98.62 254 TRP A O 1
ATOM 2059 N N . TYR A 1 255 ? -8.548 -8.698 -1.913 1.00 98.69 255 TYR A N 1
ATOM 2060 C CA . TYR A 1 255 ? -9.978 -8.465 -1.700 1.00 98.69 255 TYR A CA 1
ATOM 2061 C C . TYR A 1 255 ? -10.627 -9.535 -0.813 1.00 98.69 255 TYR A C 1
ATOM 2063 O O . TYR A 1 255 ? -11.444 -9.214 0.050 1.00 98.69 255 TYR A O 1
ATOM 2071 N N . THR A 1 256 ? -10.231 -10.801 -0.972 1.00 98.75 256 THR A N 1
ATOM 2072 C CA . THR A 1 256 ? -10.718 -11.900 -0.125 1.00 98.75 256 THR A CA 1
ATOM 2073 C C . THR A 1 256 ? -10.265 -11.744 1.328 1.00 98.75 256 THR A C 1
ATOM 2075 O O . THR A 1 256 ? -11.059 -11.979 2.239 1.00 98.75 256 THR A O 1
ATOM 2078 N N . ALA A 1 257 ? -9.017 -11.328 1.560 1.00 98.75 257 ALA A N 1
ATOM 2079 C CA . ALA A 1 257 ? -8.468 -11.127 2.897 1.00 98.75 257 ALA A CA 1
ATOM 2080 C C . ALA A 1 257 ? -9.128 -9.949 3.631 1.00 98.75 257 ALA A C 1
ATOM 2082 O O . ALA A 1 257 ? -9.473 -10.086 4.801 1.00 98.75 257 ALA A O 1
ATOM 2083 N N . CYS A 1 258 ? -9.373 -8.839 2.928 1.00 98.50 258 CYS A N 1
ATOM 2084 C CA . CYS A 1 258 ? -10.004 -7.638 3.479 1.00 98.50 258 CYS A CA 1
ATOM 2085 C C . CYS A 1 258 ? -11.543 -7.663 3.493 1.00 98.50 258 CYS A C 1
ATOM 2087 O O . CYS A 1 258 ? -12.161 -6.735 4.002 1.00 98.50 258 CYS A O 1
ATOM 2089 N N . TYR A 1 259 ? -12.199 -8.694 2.948 1.00 98.12 259 TYR A N 1
ATOM 2090 C CA . TYR A 1 259 ? -13.628 -8.692 2.583 1.00 98.12 259 TYR A CA 1
ATOM 2091 C C . TYR A 1 259 ? -14.611 -8.173 3.659 1.00 98.12 259 TYR A C 1
ATOM 2093 O O . TYR A 1 259 ? -15.635 -7.566 3.331 1.00 98.12 259 TYR A O 1
ATOM 2101 N N . ASN A 1 260 ? -14.327 -8.416 4.946 1.00 97.06 260 ASN A N 1
ATOM 2102 C CA . ASN A 1 260 ? -15.147 -7.956 6.077 1.00 97.06 260 ASN A CA 1
ATOM 2103 C C . ASN A 1 260 ? -14.503 -6.846 6.926 1.00 97.06 260 ASN A C 1
ATOM 2105 O O . ASN A 1 260 ? -15.167 -6.348 7.838 1.00 97.06 260 ASN A O 1
ATOM 2109 N N . ASP A 1 261 ? -13.261 -6.464 6.636 1.00 96.25 261 ASP A N 1
ATOM 2110 C CA . ASP A 1 261 ? -12.613 -5.300 7.234 1.00 96.25 261 ASP A CA 1
ATOM 2111 C C . ASP A 1 261 ? -13.264 -4.004 6.724 1.00 96.25 261 ASP A C 1
ATOM 2113 O O . ASP A 1 261 ? -14.080 -4.023 5.792 1.00 96.25 261 ASP A O 1
ATOM 2117 N N . TYR A 1 262 ? -12.933 -2.878 7.355 1.00 93.94 262 TYR A N 1
ATOM 2118 C CA . TYR A 1 262 ? -13.462 -1.561 7.006 1.00 93.94 262 TYR A CA 1
ATOM 2119 C C . TYR A 1 262 ? -12.411 -0.722 6.286 1.00 93.94 262 TYR A C 1
ATOM 2121 O O . TYR A 1 262 ? -11.231 -0.759 6.620 1.00 93.94 262 TYR A O 1
ATOM 2129 N N . PHE A 1 263 ? -12.869 0.060 5.315 1.00 92.75 263 PHE A N 1
ATOM 2130 C CA . PHE A 1 263 ? -12.088 1.073 4.622 1.00 92.75 263 PHE A CA 1
ATOM 2131 C C . PHE A 1 263 ? -12.939 2.329 4.435 1.00 92.75 263 PHE A C 1
ATOM 2133 O O . PHE A 1 263 ? -14.162 2.303 4.595 1.00 92.75 263 PHE A O 1
ATOM 2140 N N . CYS A 1 264 ? -12.298 3.447 4.136 1.00 87.75 264 CYS A N 1
ATOM 2141 C CA . CYS A 1 264 ? -12.936 4.754 4.151 1.00 87.75 264 CYS A CA 1
ATOM 2142 C C . CYS A 1 264 ? -13.437 5.206 2.771 1.00 87.75 264 CYS A C 1
ATOM 2144 O O . CYS A 1 264 ? -12.854 4.923 1.722 1.00 87.75 264 CYS A O 1
ATOM 2146 N N . GLY A 1 265 ? -14.522 5.980 2.788 1.00 81.69 265 GLY A N 1
ATOM 2147 C CA . GLY A 1 265 ? -15.033 6.702 1.628 1.00 81.69 265 GLY A CA 1
ATOM 2148 C C . GLY A 1 265 ? -15.582 5.788 0.532 1.00 81.69 265 GLY A C 1
ATOM 2149 O O . GLY A 1 265 ? -16.394 4.902 0.787 1.00 81.69 265 GLY A O 1
ATOM 2150 N N . GLN A 1 266 ? -15.195 6.059 -0.717 1.00 85.88 266 GLN A N 1
ATOM 2151 C CA . GLN A 1 266 ? -15.616 5.296 -1.903 1.00 85.88 266 GLN A CA 1
ATOM 2152 C C . GLN A 1 266 ? -14.528 4.332 -2.416 1.00 85.88 266 GLN A C 1
ATOM 2154 O O . GLN A 1 266 ? -14.688 3.732 -3.480 1.00 85.88 266 GLN A O 1
ATOM 2159 N N . GLY A 1 267 ? -13.432 4.174 -1.667 1.00 90.06 267 GLY A N 1
ATOM 2160 C CA . GLY A 1 267 ? -12.327 3.264 -1.979 1.00 90.06 267 GLY A CA 1
ATOM 2161 C C . GLY A 1 267 ? -11.011 3.934 -2.375 1.00 90.06 267 GLY A C 1
ATOM 2162 O O . GLY A 1 267 ? -9.979 3.312 -2.198 1.00 90.06 267 GLY A O 1
ATOM 2163 N N . SER A 1 268 ? -10.986 5.190 -2.831 1.00 93.56 268 SER A N 1
ATOM 2164 C CA . SER A 1 268 ? -9.702 5.858 -3.119 1.00 93.56 268 SER A CA 1
ATOM 2165 C C . SER A 1 268 ? -8.973 6.236 -1.822 1.00 93.56 268 SER A C 1
ATOM 2167 O O . SER A 1 268 ? -9.521 6.939 -0.965 1.00 93.56 268 SER A O 1
ATOM 2169 N N . TYR A 1 269 ? -7.722 5.792 -1.693 1.00 93.31 269 TYR A N 1
ATOM 2170 C CA . TYR A 1 269 ? -6.831 6.095 -0.573 1.00 93.31 269 TYR A CA 1
ATOM 2171 C C . TYR A 1 269 ? -6.583 7.597 -0.441 1.00 93.31 269 TYR A C 1
ATOM 2173 O O . TYR A 1 269 ? -6.684 8.156 0.651 1.00 93.31 269 TYR A O 1
ATOM 2181 N N . PHE A 1 270 ? -6.314 8.264 -1.566 1.00 91.88 270 PHE A N 1
ATOM 2182 C CA . PHE A 1 270 ? -6.036 9.697 -1.615 1.00 91.88 270 PHE A CA 1
ATOM 2183 C C . PHE A 1 270 ? -7.293 10.526 -1.330 1.00 91.88 270 PHE A C 1
ATOM 2185 O O . PHE A 1 270 ? -7.223 11.508 -0.592 1.00 91.88 270 PHE A O 1
ATOM 2192 N N . GLN A 1 271 ? -8.467 10.096 -1.816 1.00 90.12 271 GLN A N 1
ATOM 2193 C CA . GLN A 1 271 ? -9.740 10.719 -1.436 1.00 90.12 271 GLN A CA 1
ATOM 2194 C C . GLN A 1 271 ? -9.993 10.610 0.075 1.00 90.12 271 GLN A C 1
ATOM 2196 O O . GLN A 1 271 ? -10.483 11.554 0.694 1.00 90.12 271 GLN A O 1
ATOM 2201 N N . CYS A 1 272 ? -9.656 9.468 0.676 1.00 88.81 272 CYS A N 1
ATOM 2202 C CA . CYS A 1 272 ? -9.784 9.278 2.113 1.00 88.81 272 CYS A CA 1
ATOM 2203 C C . CYS A 1 272 ? -8.788 10.133 2.918 1.00 88.81 272 CYS A C 1
ATOM 2205 O O . CYS A 1 272 ? -9.190 10.752 3.903 1.00 88.81 272 CYS A O 1
ATOM 2207 N N . ALA A 1 273 ? -7.529 10.236 2.478 1.00 89.06 273 ALA A N 1
ATOM 2208 C CA . ALA A 1 273 ? -6.535 11.135 3.071 1.00 89.06 273 ALA A CA 1
ATOM 2209 C C . ALA A 1 273 ? -6.996 12.606 3.029 1.00 89.06 273 ALA A C 1
ATOM 2211 O O . ALA A 1 273 ? -6.927 13.313 4.031 1.00 89.06 273 ALA A O 1
ATOM 2212 N N . ALA A 1 274 ? -7.551 13.056 1.898 1.00 89.75 274 ALA A N 1
ATOM 2213 C CA . ALA A 1 274 ? -8.108 14.402 1.775 1.00 89.75 274 ALA A CA 1
ATOM 2214 C C . ALA A 1 274 ? -9.296 14.630 2.731 1.00 89.75 274 ALA A C 1
ATOM 2216 O O . ALA A 1 274 ? -9.369 15.662 3.395 1.00 89.75 274 ALA A O 1
ATOM 2217 N N . TYR A 1 275 ? -10.195 13.645 2.865 1.00 86.94 275 TYR A N 1
ATOM 2218 C CA . TYR A 1 275 ? -11.311 13.723 3.812 1.00 86.94 275 TYR A CA 1
ATOM 2219 C C . TYR A 1 275 ? -10.848 13.777 5.278 1.00 86.94 275 TYR A C 1
ATOM 2221 O O . TYR A 1 275 ? -11.468 14.485 6.076 1.00 86.94 275 TYR A O 1
ATOM 2229 N N . TYR A 1 276 ? -9.772 13.061 5.632 1.00 84.38 276 TYR A N 1
ATOM 2230 C CA . TYR A 1 276 ? -9.126 13.168 6.944 1.00 84.38 276 TYR A CA 1
ATOM 2231 C C . TYR A 1 276 ? -8.696 14.615 7.209 1.00 84.38 276 TYR A C 1
ATOM 2233 O O . TYR A 1 276 ? -9.126 15.198 8.203 1.00 84.38 276 TYR A O 1
ATOM 2241 N N . GLU A 1 277 ? -7.914 15.212 6.303 1.00 86.75 277 GLU A N 1
ATOM 2242 C CA . GLU A 1 277 ? -7.342 16.553 6.490 1.00 86.75 277 GLU A CA 1
ATOM 2243 C C . GLU A 1 277 ? -8.427 17.633 6.594 1.00 86.75 277 GLU A C 1
ATOM 2245 O O . GLU A 1 277 ? -8.429 18.417 7.545 1.00 86.75 277 GLU A O 1
ATOM 2250 N N . ASP A 1 278 ? -9.422 17.606 5.699 1.00 88.75 278 ASP A N 1
ATOM 2251 C CA . ASP A 1 278 ? -10.556 18.545 5.701 1.00 88.75 278 ASP A CA 1
ATOM 2252 C C . ASP A 1 278 ? -11.364 18.523 7.015 1.00 88.75 278 ASP A C 1
ATOM 2254 O O . ASP A 1 278 ? -12.027 19.504 7.363 1.00 88.75 278 ASP A O 1
ATOM 2258 N N . ASN A 1 279 ? -11.332 17.408 7.755 1.00 85.50 279 ASN A N 1
ATOM 2259 C CA . ASN A 1 279 ? -12.152 17.196 8.948 1.00 85.50 279 ASN A CA 1
ATOM 2260 C C . ASN A 1 279 ? -11.333 16.990 10.238 1.00 85.50 279 ASN A C 1
ATOM 2262 O O . ASN A 1 279 ? -11.942 16.831 11.302 1.00 85.50 279 ASN A O 1
ATOM 2266 N N . LYS A 1 280 ? -9.991 17.055 10.187 1.00 84.44 280 LYS A N 1
ATOM 2267 C CA . LYS A 1 280 ? -9.062 16.721 11.289 1.00 84.44 280 LYS A CA 1
ATOM 2268 C C . LYS A 1 280 ? -9.455 17.346 12.628 1.00 84.44 280 LYS A C 1
ATOM 2270 O O . LYS A 1 280 ? -9.683 16.633 13.604 1.00 84.44 280 LYS A O 1
ATOM 2275 N N . ALA A 1 281 ? -9.667 18.662 12.649 1.00 86.81 281 ALA A N 1
ATOM 2276 C CA . ALA A 1 281 ? -10.061 19.397 13.854 1.00 86.81 281 ALA A CA 1
ATOM 2277 C C . ALA A 1 281 ? -11.397 18.919 14.467 1.00 86.81 281 ALA A C 1
ATOM 2279 O O . ALA A 1 281 ? -11.583 18.971 15.682 1.00 86.81 281 ALA A O 1
ATOM 2280 N N . SER A 1 282 ? -12.336 18.429 13.647 1.00 85.56 282 SER A N 1
ATOM 2281 C CA . SER A 1 282 ? -13.609 17.877 14.138 1.00 85.56 282 SER A CA 1
ATOM 2282 C C . SER A 1 282 ? -13.428 16.511 14.806 1.00 85.56 282 SER A C 1
ATOM 2284 O O . SER A 1 282 ? -14.167 16.169 15.732 1.00 85.56 282 SER A O 1
ATOM 2286 N N . PHE A 1 283 ? -12.433 15.739 14.363 1.00 80.25 283 PHE A N 1
ATOM 2287 C CA . PHE A 1 283 ? -12.096 14.442 14.934 1.00 80.25 283 PHE A CA 1
ATOM 2288 C C . PHE A 1 283 ? -11.324 14.603 16.242 1.00 80.25 283 PHE A C 1
ATOM 2290 O O . PHE A 1 283 ? -11.717 13.992 17.232 1.00 80.25 283 PHE A O 1
ATOM 2297 N N . GLU A 1 284 ? -10.349 15.514 16.294 1.00 82.75 284 GLU A N 1
ATOM 2298 C CA . GLU A 1 284 ? -9.660 15.910 17.532 1.00 82.75 284 GLU A CA 1
ATOM 2299 C C . GLU A 1 284 ? -10.662 16.390 18.607 1.00 82.75 284 GLU A C 1
ATOM 2301 O O . GLU A 1 284 ? -10.576 15.998 19.773 1.00 82.75 284 GLU A O 1
ATOM 2306 N N . GLU A 1 285 ? -11.684 17.174 18.227 1.00 85.19 285 GLU A N 1
ATOM 2307 C CA . GLU A 1 285 ? -12.749 17.600 19.151 1.00 85.19 285 GLU A CA 1
ATOM 2308 C C . GLU A 1 285 ? -13.649 16.430 19.605 1.00 85.19 285 GLU A C 1
ATOM 2310 O O . GLU A 1 285 ? -14.047 16.369 20.775 1.00 85.19 285 GLU A O 1
ATOM 2315 N N . LYS A 1 286 ? -13.994 15.494 18.705 1.00 81.75 286 LYS A N 1
ATOM 2316 C CA . LYS A 1 286 ? -14.745 14.270 19.050 1.00 81.75 286 LYS A CA 1
ATOM 2317 C C . LYS A 1 286 ? -13.941 13.395 20.026 1.00 81.75 286 LYS A C 1
ATOM 2319 O O . LYS A 1 286 ? -14.515 12.910 21.004 1.00 81.75 286 LYS A O 1
ATOM 2324 N N . GLU A 1 287 ? -12.639 13.234 19.801 1.00 80.50 287 GLU A N 1
ATOM 2325 C CA . GLU A 1 287 ? -11.741 12.414 20.621 1.00 80.50 287 GLU A CA 1
ATOM 2326 C C . GLU A 1 287 ? -11.533 13.010 22.022 1.00 80.50 287 GLU A C 1
ATOM 2328 O O . GLU A 1 287 ? -11.753 12.321 23.020 1.00 80.50 287 GLU A O 1
ATOM 2333 N N . ASP A 1 288 ? -11.230 14.309 22.131 1.00 82.75 288 ASP A N 1
ATOM 2334 C CA . ASP A 1 288 ? -11.115 15.012 23.417 1.00 82.75 288 ASP A CA 1
ATOM 2335 C C . ASP A 1 288 ? -12.408 14.911 24.250 1.00 82.75 288 ASP A C 1
ATOM 2337 O O . ASP A 1 288 ? -12.371 14.642 25.459 1.00 82.75 288 ASP A O 1
ATOM 2341 N N . LYS A 1 289 ? -13.577 15.052 23.608 1.00 82.88 289 LYS A N 1
ATOM 2342 C CA . LYS A 1 289 ? -14.878 14.843 24.262 1.00 82.88 289 LYS A CA 1
ATOM 2343 C C . LYS A 1 289 ? -15.046 13.404 24.746 1.00 82.88 289 LYS A C 1
ATOM 2345 O O . LYS A 1 289 ? -15.455 13.206 25.893 1.00 82.88 289 LYS A O 1
ATOM 2350 N N . ALA A 1 290 ? -14.731 12.413 23.911 1.00 78.06 290 ALA A N 1
ATOM 2351 C CA . ALA A 1 290 ? -14.820 11.000 24.273 1.00 78.06 290 ALA A CA 1
ATOM 2352 C C . ALA A 1 290 ? -13.893 10.661 25.455 1.00 78.06 290 ALA A C 1
ATOM 2354 O O . ALA A 1 290 ? -14.336 10.044 26.427 1.00 78.06 290 ALA A O 1
ATOM 2355 N N . LEU A 1 291 ? -12.650 11.153 25.436 1.00 81.19 291 LEU A N 1
ATOM 2356 C CA . LEU A 1 291 ? -11.670 10.990 26.510 1.00 81.19 291 LEU A CA 1
ATOM 2357 C C . LEU A 1 291 ? -12.154 11.616 27.828 1.00 81.19 291 LEU A C 1
ATOM 2359 O O . LEU A 1 291 ? -12.120 10.967 28.876 1.00 81.19 291 LEU A O 1
ATOM 2363 N N . LYS A 1 292 ? -12.672 12.852 27.791 1.00 82.19 292 LYS A N 1
ATOM 2364 C CA . LYS A 1 292 ? -13.238 13.536 28.969 1.00 82.19 292 LYS A CA 1
ATOM 2365 C C . LYS A 1 292 ? -14.431 12.784 29.563 1.00 82.19 292 LYS A C 1
ATOM 2367 O O . LYS A 1 292 ? -14.531 12.665 30.787 1.00 82.19 292 LYS A O 1
ATOM 2372 N N . ILE A 1 293 ? -15.314 12.244 28.721 1.00 81.56 293 ILE A N 1
ATOM 2373 C CA . ILE A 1 293 ? -16.440 11.406 29.158 1.00 81.56 293 ILE A CA 1
ATOM 2374 C C . ILE A 1 293 ? -15.922 10.103 29.788 1.00 81.56 293 ILE A C 1
ATOM 2376 O O . ILE A 1 293 ? -16.337 9.764 30.898 1.00 81.56 293 ILE A O 1
ATOM 2380 N N . GLY A 1 294 ? -14.977 9.414 29.142 1.00 77.12 294 GLY A N 1
ATOM 2381 C CA . GLY A 1 294 ? -14.384 8.167 29.637 1.00 77.12 294 GLY A CA 1
ATOM 2382 C C . GLY A 1 294 ? -13.701 8.323 31.000 1.00 77.12 294 GLY A C 1
ATOM 2383 O O . GLY A 1 294 ? -13.944 7.525 31.911 1.00 77.12 294 GLY A O 1
ATOM 2384 N N . LEU A 1 295 ? -12.918 9.391 31.187 1.00 82.94 295 LEU A N 1
ATOM 2385 C CA . LEU A 1 295 ? -12.293 9.730 32.471 1.00 82.94 295 LEU A CA 1
ATOM 2386 C C . LEU A 1 295 ? -13.335 10.019 33.563 1.00 82.94 295 LEU A C 1
ATOM 2388 O O . LEU A 1 295 ? -13.195 9.537 34.689 1.00 82.94 295 LEU A O 1
ATOM 2392 N N . SER A 1 296 ? -14.405 10.750 33.231 1.00 82.75 296 SER A N 1
ATOM 2393 C CA . SER A 1 296 ? -15.502 11.052 34.161 1.00 82.75 296 SER A CA 1
ATOM 2394 C C . SER A 1 296 ? -16.227 9.782 34.628 1.00 82.75 296 SER A C 1
ATOM 2396 O O . SER A 1 296 ? -16.352 9.542 35.832 1.00 82.75 296 SER A O 1
ATOM 2398 N N . VAL A 1 297 ? -16.634 8.916 33.691 1.00 84.44 297 VAL A N 1
ATOM 2399 C CA . VAL A 1 297 ? -17.305 7.638 33.994 1.00 84.44 297 VAL A CA 1
ATOM 2400 C C . VAL A 1 297 ? -16.406 6.736 34.843 1.00 84.44 297 VAL A C 1
ATOM 2402 O O . VAL A 1 297 ? -16.854 6.210 35.864 1.00 84.44 297 VAL A O 1
ATOM 2405 N N . THR A 1 298 ? -15.126 6.614 34.482 1.00 81.62 298 THR A N 1
ATOM 2406 C CA . THR A 1 298 ? -14.145 5.811 35.230 1.00 81.62 298 THR A CA 1
ATOM 2407 C C . THR A 1 298 ? -13.985 6.316 36.667 1.00 81.62 298 THR A C 1
ATOM 2409 O O . THR A 1 298 ? -14.003 5.520 37.608 1.00 81.62 298 THR A O 1
ATOM 2412 N N . GLY A 1 299 ? -13.913 7.638 36.864 1.00 87.00 299 GLY A N 1
ATOM 2413 C CA . GLY A 1 299 ? -13.860 8.255 38.192 1.00 87.00 299 GLY A CA 1
ATOM 2414 C C . GLY A 1 299 ? -15.095 7.954 39.048 1.00 87.00 299 GLY A C 1
ATOM 2415 O O . GLY A 1 299 ? -14.961 7.594 40.219 1.00 87.00 299 GLY A O 1
ATOM 2416 N N . VAL A 1 300 ? -16.299 8.031 38.469 1.00 91.19 300 VAL A N 1
ATOM 2417 C CA . VAL A 1 300 ? -17.554 7.701 39.173 1.00 91.19 300 VAL A CA 1
ATOM 2418 C C . VAL A 1 300 ? -17.603 6.223 39.571 1.00 91.19 300 VAL A C 1
ATOM 2420 O O . VAL A 1 300 ? -17.920 5.915 40.721 1.00 91.19 300 VAL A O 1
ATOM 2423 N N . VAL A 1 301 ? -17.246 5.305 38.666 1.00 89.62 301 VAL A N 1
ATOM 2424 C CA . VAL A 1 301 ? -17.212 3.859 38.954 1.00 89.62 301 VAL A CA 1
ATOM 2425 C C . VAL A 1 301 ? -16.211 3.542 40.071 1.00 89.62 301 VAL A C 1
ATOM 2427 O O . VAL A 1 301 ? -16.548 2.807 41.003 1.00 89.62 301 VAL A O 1
ATOM 2430 N N . ALA A 1 302 ? -15.018 4.145 40.042 1.00 90.19 302 ALA A N 1
ATOM 2431 C CA . ALA A 1 302 ? -14.009 3.965 41.085 1.00 90.19 302 ALA A CA 1
ATOM 2432 C C . ALA A 1 302 ? -14.496 4.459 42.461 1.00 90.19 302 ALA A C 1
ATOM 2434 O O . ALA A 1 302 ? -14.342 3.758 43.463 1.00 90.19 302 ALA A O 1
ATOM 2435 N N . LEU A 1 303 ? -15.146 5.629 42.519 1.00 93.38 303 LEU A N 1
ATOM 2436 C CA . LEU A 1 303 ? -15.731 6.161 43.756 1.00 93.38 303 LEU A CA 1
ATOM 2437 C C . LEU A 1 303 ? -16.832 5.249 44.314 1.00 93.38 303 LEU A C 1
ATOM 2439 O O . LEU A 1 303 ? -16.840 4.968 45.513 1.00 93.38 303 LEU A O 1
ATOM 2443 N N . LEU A 1 304 ? -17.725 4.734 43.462 1.00 93.69 304 LEU A N 1
ATOM 2444 C CA . LEU A 1 304 ? -18.773 3.797 43.879 1.00 93.69 304 LEU A CA 1
ATOM 2445 C C . LEU A 1 304 ? -18.187 2.487 44.427 1.00 93.69 304 LEU A C 1
ATOM 2447 O O . LEU A 1 304 ? -18.647 2.006 45.466 1.00 93.69 304 LEU A O 1
ATOM 2451 N N . ALA A 1 305 ? -17.138 1.947 43.797 1.00 91.62 305 ALA A N 1
ATOM 2452 C CA . ALA A 1 305 ? -16.433 0.760 44.282 1.00 91.62 305 ALA A CA 1
ATOM 2453 C C . ALA A 1 305 ? -15.773 0.993 45.657 1.00 91.62 305 ALA A C 1
ATOM 2455 O O . ALA A 1 305 ? -15.901 0.156 46.554 1.00 91.62 305 ALA A O 1
ATOM 2456 N N . ILE A 1 306 ? -15.141 2.156 45.868 1.00 93.94 306 ILE A N 1
ATOM 2457 C CA . ILE A 1 306 ? -14.558 2.550 47.163 1.00 93.94 306 ILE A CA 1
ATOM 2458 C C . ILE A 1 306 ? -15.648 2.682 48.238 1.00 93.94 306 ILE A C 1
ATOM 2460 O O . ILE A 1 306 ? -15.498 2.147 49.340 1.00 93.94 306 ILE A O 1
ATOM 2464 N N . CYS A 1 307 ? -16.770 3.341 47.931 1.00 93.50 307 CYS A N 1
ATOM 2465 C CA . CYS A 1 307 ? -17.907 3.460 48.848 1.00 93.50 307 CYS A CA 1
ATOM 2466 C C . CYS A 1 307 ? -18.513 2.093 49.205 1.00 93.50 307 CYS A C 1
ATOM 2468 O O . CYS A 1 307 ? -18.850 1.855 50.369 1.00 93.50 307 CYS A O 1
ATOM 2470 N N . PHE A 1 308 ? -18.615 1.177 48.238 1.00 93.25 308 PHE A N 1
ATOM 2471 C CA . PHE A 1 308 ? -19.088 -0.187 48.466 1.00 93.25 308 PHE A CA 1
ATOM 2472 C C . PHE A 1 308 ? -18.133 -0.978 49.372 1.00 93.25 308 PHE A C 1
ATOM 2474 O O . PHE A 1 308 ? -18.572 -1.541 50.377 1.00 93.25 308 PHE A O 1
ATOM 2481 N N . ALA A 1 309 ? -16.825 -0.942 49.100 1.00 93.00 309 ALA A N 1
ATOM 2482 C CA . ALA A 1 309 ? -15.810 -1.573 49.945 1.00 93.00 309 ALA A CA 1
ATOM 2483 C C . ALA A 1 309 ? -15.822 -1.014 51.382 1.00 93.00 309 ALA A C 1
ATOM 2485 O O . ALA A 1 309 ? -15.791 -1.776 52.351 1.00 93.00 309 ALA A O 1
ATOM 2486 N N . TRP A 1 310 ? -15.950 0.307 51.544 1.00 94.75 310 TRP A N 1
ATOM 2487 C CA . TRP A 1 310 ? -16.073 0.940 52.861 1.00 94.75 310 TRP A CA 1
ATOM 2488 C C . TRP A 1 310 ? -17.340 0.495 53.607 1.00 94.75 310 TRP A C 1
ATOM 2490 O O . TRP A 1 310 ? -17.285 0.215 54.807 1.00 94.75 310 TRP A O 1
ATOM 2500 N N . CYS A 1 311 ? -18.467 0.356 52.899 1.00 93.31 311 CYS A N 1
ATOM 2501 C CA . CYS A 1 311 ? -19.711 -0.175 53.455 1.00 93.31 311 CYS A CA 1
ATOM 2502 C C . CYS A 1 311 ? -19.542 -1.621 53.955 1.00 93.31 311 CYS A C 1
ATOM 2504 O O . CYS A 1 311 ? -19.940 -1.921 55.084 1.00 93.31 311 CYS A O 1
ATOM 2506 N N . LEU A 1 312 ? -18.895 -2.497 53.174 1.00 90.31 312 LEU A N 1
ATOM 2507 C CA . LEU A 1 312 ? -18.598 -3.877 53.580 1.00 90.31 312 LEU A CA 1
ATOM 2508 C C . LEU A 1 312 ? -17.761 -3.919 54.871 1.00 90.31 312 LEU A C 1
ATOM 2510 O O . LEU A 1 312 ? -18.190 -4.530 55.851 1.00 90.31 312 LEU A O 1
ATOM 2514 N N . ILE A 1 313 ? -16.641 -3.188 54.917 1.00 91.25 313 ILE A N 1
ATOM 2515 C CA . ILE A 1 313 ? -15.752 -3.111 56.094 1.00 91.25 313 ILE A CA 1
ATOM 2516 C C . ILE A 1 313 ? -16.506 -2.563 57.321 1.00 91.25 313 ILE A C 1
ATOM 2518 O O . ILE A 1 313 ? -16.344 -3.054 58.441 1.00 91.25 313 ILE A O 1
ATOM 2522 N N . HIS A 1 314 ? -17.356 -1.546 57.144 1.00 91.94 314 HIS A N 1
ATOM 2523 C CA . HIS A 1 314 ? -18.125 -0.968 58.248 1.00 91.94 314 HIS A CA 1
ATOM 2524 C C . HIS A 1 314 ? -19.186 -1.933 58.802 1.00 91.94 314 HIS A C 1
ATOM 2526 O O . HIS A 1 314 ? -19.398 -1.985 60.016 1.00 91.94 314 HIS A O 1
ATOM 2532 N N . ARG A 1 315 ? -19.832 -2.719 57.931 1.00 89.75 315 ARG A N 1
ATOM 2533 C CA . ARG A 1 315 ? -20.799 -3.757 58.316 1.00 89.75 315 ARG A CA 1
ATOM 2534 C C . ARG A 1 315 ? -20.146 -4.939 59.026 1.00 89.75 315 ARG A C 1
ATOM 2536 O O . ARG A 1 315 ? -20.680 -5.410 60.029 1.00 89.75 315 ARG A O 1
ATOM 2543 N N . GLU A 1 316 ? -18.983 -5.374 58.551 1.00 89.44 316 GLU A N 1
ATOM 2544 C CA . GLU A 1 316 ? -18.186 -6.429 59.180 1.00 89.44 316 GLU A CA 1
ATOM 2545 C C . GLU A 1 316 ? -17.759 -6.027 60.602 1.00 89.44 316 GLU A C 1
ATOM 2547 O O . GLU A 1 316 ? -18.035 -6.751 61.557 1.00 89.44 316 GLU A O 1
ATOM 2552 N N . LYS A 1 317 ? -17.237 -4.803 60.785 1.00 89.19 317 LYS A N 1
ATOM 2553 C CA . LYS A 1 317 ? -16.906 -4.243 62.114 1.00 89.19 317 LYS A CA 1
ATOM 2554 C C . LYS A 1 317 ? -18.101 -4.127 63.071 1.00 89.19 317 LYS A C 1
ATOM 2556 O O . LYS A 1 317 ? -17.897 -4.055 64.279 1.00 89.19 317 LYS A O 1
ATOM 2561 N N . LYS A 1 318 ? -19.333 -4.092 62.554 1.00 92.69 318 LYS A N 1
ATOM 2562 C CA . LYS A 1 318 ? -20.582 -4.088 63.339 1.00 92.69 318 LYS A CA 1
ATOM 2563 C C . LYS A 1 318 ? -21.150 -5.490 63.602 1.00 92.69 318 LYS A C 1
ATOM 2565 O O . LYS A 1 318 ? -22.226 -5.594 64.183 1.00 92.69 318 LYS A O 1
ATOM 2570 N N . GLY A 1 319 ? -20.472 -6.557 63.170 1.00 86.56 319 GLY A N 1
ATOM 2571 C CA . GLY A 1 319 ? -20.953 -7.933 63.320 1.00 86.56 319 GLY A CA 1
ATOM 2572 C C . GLY A 1 319 ? -22.156 -8.275 62.432 1.00 86.56 319 GLY A C 1
ATOM 2573 O O . GLY A 1 319 ? -22.880 -9.220 62.731 1.00 86.56 319 GLY A O 1
ATOM 2574 N N . GLN A 1 320 ? -22.391 -7.519 61.352 1.00 89.44 320 GLN A N 1
ATOM 2575 C CA . GLN A 1 320 ? -23.482 -7.751 60.393 1.00 89.44 320 GLN A CA 1
ATOM 2576 C C . GLN A 1 320 ? -22.945 -7.932 58.958 1.00 89.44 320 GLN A C 1
ATOM 2578 O O . GLN A 1 320 ? -23.315 -7.150 58.065 1.00 89.44 320 GLN A O 1
ATOM 2583 N N . PRO A 1 321 ? -22.054 -8.920 58.722 1.00 85.25 321 PRO A N 1
ATOM 2584 C CA . PRO A 1 321 ? -21.428 -9.135 57.421 1.00 85.25 321 PRO A CA 1
ATOM 2585 C C . PRO A 1 321 ? -22.485 -9.346 56.331 1.00 85.25 321 PRO A C 1
ATOM 2587 O O . PRO A 1 321 ? -23.529 -9.952 56.567 1.00 85.25 321 PRO A O 1
ATOM 2590 N N . LEU A 1 322 ? -22.226 -8.809 55.135 1.00 83.19 322 LEU A N 1
ATOM 2591 C CA . LEU A 1 322 ? -23.146 -8.932 53.998 1.00 83.19 322 LEU A CA 1
ATOM 2592 C C . LEU A 1 322 ? -23.122 -10.345 53.389 1.00 83.19 322 LEU A C 1
ATOM 2594 O O . LEU A 1 322 ? -24.120 -10.800 52.840 1.00 83.19 322 LEU A O 1
ATOM 2598 N N . PHE A 1 323 ? -21.987 -11.032 53.520 1.00 82.50 323 PHE A N 1
ATOM 2599 C CA . PHE A 1 323 ? -21.779 -12.404 53.081 1.00 82.50 323 PHE A CA 1
ATOM 2600 C C . PHE A 1 323 ? -21.599 -13.289 54.316 1.00 82.50 323 PHE A C 1
ATOM 2602 O O . PHE A 1 323 ? -20.687 -13.072 55.114 1.00 82.50 323 PHE A O 1
ATOM 2609 N N . LEU A 1 324 ? -22.483 -14.269 54.488 1.00 78.69 324 LEU A N 1
ATOM 2610 C CA . LEU A 1 324 ? -22.338 -15.301 55.511 1.00 78.69 324 LEU A CA 1
ATOM 2611 C C . LEU A 1 324 ? -21.415 -16.402 54.980 1.00 78.69 324 LEU A C 1
ATOM 2613 O O . LEU A 1 324 ? -21.522 -16.796 53.818 1.00 78.69 324 LEU A O 1
ATOM 2617 N N . ALA A 1 325 ? -20.528 -16.919 55.831 1.00 72.50 325 ALA A N 1
ATOM 2618 C CA . ALA A 1 325 ? -19.754 -18.107 55.493 1.00 72.50 325 ALA A CA 1
ATOM 2619 C C . ALA A 1 325 ? -20.717 -19.286 55.284 1.00 72.50 325 ALA A C 1
ATOM 2621 O O . ALA A 1 325 ? -21.501 -19.611 56.178 1.00 72.50 325 ALA A O 1
ATOM 2622 N N . SER A 1 326 ? -20.664 -19.923 54.112 1.00 61.81 326 SER A N 1
ATOM 2623 C CA . SER A 1 326 ? -21.400 -21.168 53.890 1.00 61.81 326 SER A CA 1
ATOM 2624 C C . SER A 1 326 ? -20.778 -22.257 54.752 1.00 61.81 326 SER A C 1
ATOM 2626 O O . SER A 1 326 ? -19.626 -22.634 54.550 1.00 61.81 326 SER A O 1
ATOM 2628 N N . THR A 1 327 ? -21.537 -22.759 55.720 1.00 55.72 327 THR A N 1
ATOM 2629 C CA . THR A 1 327 ? -21.174 -23.972 56.448 1.00 55.72 327 THR A CA 1
ATOM 2630 C C . THR A 1 327 ? -21.335 -25.161 55.510 1.00 55.72 327 THR A C 1
ATOM 2632 O O . THR A 1 327 ? -22.458 -25.623 55.295 1.00 55.72 327 THR A O 1
ATOM 2635 N N . GLU A 1 328 ? -20.230 -25.666 54.960 1.00 54.53 328 GLU A N 1
ATOM 2636 C CA . GLU A 1 328 ? -20.209 -27.025 54.420 1.00 54.53 328 GLU A CA 1
ATOM 2637 C C . GLU A 1 328 ? -20.599 -27.986 55.546 1.00 54.53 328 GLU A C 1
ATOM 2639 O O . GLU A 1 328 ? -19.936 -28.081 56.581 1.00 54.53 328 GLU A O 1
ATOM 2644 N N . GLY A 1 329 ? -21.745 -28.640 55.375 1.00 48.91 329 GLY A N 1
ATOM 2645 C CA . GLY A 1 329 ? -22.270 -29.573 56.355 1.00 48.91 329 GLY A CA 1
ATOM 2646 C C . GLY A 1 329 ? -21.509 -30.887 56.291 1.00 48.91 329 GLY A C 1
ATOM 2647 O O . GLY A 1 329 ? -21.787 -31.713 55.425 1.00 48.91 329 GLY A O 1
ATOM 2648 N N . THR A 1 330 ? -20.606 -31.115 57.242 1.00 51.44 330 THR A N 1
ATOM 2649 C CA . THR A 1 330 ? -20.058 -32.449 57.502 1.00 51.44 330 THR A CA 1
ATOM 2650 C C . THR A 1 330 ? -21.157 -33.327 58.110 1.00 51.44 330 THR A C 1
ATOM 2652 O O . THR A 1 330 ? -21.287 -33.422 59.330 1.00 51.44 330 THR A O 1
ATOM 2655 N N . SER A 1 331 ? -21.986 -33.950 57.268 1.00 49.81 331 SER A N 1
ATOM 2656 C CA . SER A 1 331 ? -22.857 -35.047 57.695 1.00 49.81 331 SER A CA 1
ATOM 2657 C C . SER A 1 331 ? -22.024 -36.321 57.858 1.00 49.81 331 SER A C 1
ATOM 2659 O O . SER A 1 331 ? -21.350 -36.735 56.915 1.00 49.81 331 SER A O 1
ATOM 2661 N N . SER A 1 332 ? -22.084 -36.889 59.062 1.00 52.38 332 SER A N 1
ATOM 2662 C CA . SER A 1 332 ? -21.455 -38.141 59.517 1.00 52.38 332 SER A CA 1
ATOM 2663 C C . SER A 1 332 ? -21.815 -39.374 58.694 1.00 52.38 332 SER A C 1
ATOM 2665 O O . SER A 1 332 ? -23.027 -39.503 58.405 1.00 52.38 332 SER A O 1
#

InterPro domains:
  IPR004269 Folate receptor [PTHR10517] (139-266)
  IPR018143 Folate receptor-like [PF03024] (143-267)

Sequence (332 aa):
MIYSSDLLSSPPPSSFYAIVIATPHTQHNKPKLASSLCLLEFWYSLYSHYRTVVTMKVSLFALTALWPATSVTMVSAYEDTCTQFKNIYTSGTDLCERMWDDAFTVVDDSQPGYTMWFFDQDNNPNDEVTRQLFPEVTSVDECHLQYFHKEVPSPEDDNMRECHPWKNNACCDSSTVKSVDAINEAYGDGYQWDRCGPISQACERFFVMEACLYECEPNAGLFRKFNDSQTDHPEFNTWQLHKMPIKKSFCDAWYTACYNDYFCGQGSYFQCAAYYEDNKASFEEKEDKALKIGLSVTGVVALLAICFAWCLIHREKKGQPLFLASTEGTSS

Foldseek 3Di:
DDDDDDDDDDDDDDDDDDDDDDDDDDDDDDDDDDPDPVVVVVVVVVVVVVVVVVVVVVVVVLVVVPPDDPPPPPQFFPPVFKDALVVLAVFLQRQQCALAPQQAGEDAPPALAADLDDDALPDHPNVVSCCVVPVVDPDLQAQQADDQFDGGWAAADPQQDLLSSLRHTWRGYSQCRNDLVSLQQVVHPLSGFSSRHDADPLLSNLVSSVSSCQRTPSSQSVQAPDDPVPVVDPPDDRRGGHHRYHHRVNSRSNCVSRRGPIGGHSNYSVVSSVVCVVCVVVVVVVSVVSVVVSVVVVVVVVVVSVVVVVVQVVCVVVVNHPDDDDPPDPDD

Radius of gyration: 33.8 Å; chains: 1; bounding box: 77×70×93 Å

pLDDT: mean 79.16, std 24.44, range [26.09, 98.75]

Secondary structure (DSSP, 8-state):
-----------------------------------SSHHHHHHHHHHHHHHHHHHHHHHHHHHHTT-SS-------TTTTTEEEHHHH-SSHHHHHHHHTGGGEEEE-TTSS-B-S--S-TT--THHHHHHHH-TT-S---S----SSEEEEEE---TT--TTGGGTTSEEE-TTTSSSHHHHHTTT-TT--S-BTBPPPHHHHHHHHHHHHHHHH-GGGGGGBSS-TT-TTSTT--SS-B--EEEEHHHHHHHHHHHTTSEEETTS-HHHHHHHHHHHHHHHHHHHHHHHHHHHHHHHHHHHHHHHHHHHHHHHHHTT--SS---------

Organism: NCBI:txid265554